Protein AF-A0AAE9YXV5-F1 (afdb_monomer)

Mean predicted aligned error: 5.61 Å

Secondary structure (DSSP, 8-state):
-HHHHHHHHHHHHH-TTS---TTPEEEEEEESSSSS-HHHHHHHHHHHHHHTT--EEEEE--TTSS----PPTT---SEEEEEPPSS--GGGHHHHHH-SEEEEEEETT-HHHHHHHHHHHHHHHHHH-S---EEEEEE-SS-HHHHHHHHHHHHHHHHHHHS-PEEEEEEE-SS-HHHHHHH-SS--HHHHHHHHHHHHHHHHHHH-

Sequence (208 aa):
MQLSTQIQDEKTKLFPEIKLTNDCHIITLLAGEKGIGKTSTFLSLLWAFKWRNLQVDFLNLDKQSTVDYSVPKGRSPDFILVNCPSGYSDVALPYIKLASFNIVLTSSNNITSICSAYDIIKLFLKVLGEKIEFCNLMRSNLTSEQNIDLYEKLNTTVQKYTLSRLEYLGSIPCNNALQAYLKDINREESMLGDILSPYFSIVSQLVD

Radius of gyration: 16.84 Å; Cα contacts (8 Å, |Δi|>4): 336; chains: 1; bounding box: 40×39×50 Å

pLDDT: mean 87.39, std 9.91, range [54.84, 97.56]

InterPro domains:
  IPR027417 P-loop containing nucleoside triphosphate hydrolase [SSF52540] (25-155)

Structure (mmCIF, N/CA/C/O backbone):
data_AF-A0AAE9YXV5-F1
#
_entry.id   AF-A0AAE9YXV5-F1
#
loop_
_atom_site.group_PDB
_atom_site.id
_atom_site.type_symbol
_atom_site.label_atom_id
_atom_site.label_alt_id
_atom_site.label_comp_id
_atom_site.label_asym_id
_atom_site.label_entity_id
_atom_site.label_seq_id
_atom_site.pdbx_PDB_ins_code
_atom_site.Cartn_x
_atom_site.Cartn_y
_atom_site.Cartn_z
_atom_site.occupancy
_atom_site.B_iso_or_equiv
_atom_site.auth_seq_id
_atom_site.auth_comp_id
_atom_site.auth_asym_id
_atom_site.auth_atom_id
_atom_site.pdbx_PDB_model_num
ATOM 1 N N . MET A 1 1 ? -10.833 -20.712 15.712 1.00 54.84 1 MET A N 1
ATOM 2 C CA . MET A 1 1 ? -11.936 -21.317 14.931 1.00 54.84 1 MET A CA 1
ATOM 3 C C . MET A 1 1 ? -13.145 -20.384 14.797 1.00 54.84 1 MET A C 1
ATOM 5 O O . MET A 1 1 ? -13.583 -20.175 13.679 1.00 54.84 1 MET A O 1
ATOM 9 N N . GLN A 1 2 ? -13.666 -19.768 15.871 1.00 59.41 2 GLN A N 1
ATOM 10 C CA . GLN A 1 2 ? -14.796 -18.817 15.760 1.00 59.41 2 GLN A CA 1
ATOM 11 C C . GLN A 1 2 ? -14.420 -17.475 15.090 1.00 59.41 2 GLN A C 1
ATOM 13 O O . GLN A 1 2 ? -15.081 -17.078 14.139 1.00 59.41 2 GLN A O 1
ATOM 18 N N . LEU A 1 3 ? -13.310 -16.835 15.492 1.00 61.28 3 LEU A N 1
ATOM 19 C CA . LEU A 1 3 ? -12.812 -15.582 14.883 1.00 61.28 3 LEU A CA 1
ATOM 20 C C . LEU A 1 3 ? -12.476 -15.713 13.387 1.00 61.28 3 LEU A C 1
ATOM 22 O O . LEU A 1 3 ? -12.839 -14.856 12.591 1.00 61.28 3 LEU A O 1
ATOM 26 N N . SER A 1 4 ? -11.829 -16.813 12.994 1.00 62.97 4 SER A N 1
ATOM 27 C CA . SER A 1 4 ? -11.498 -17.093 11.590 1.00 62.97 4 SER A CA 1
ATOM 28 C C . SER A 1 4 ? -12.748 -17.271 10.722 1.00 62.97 4 SER A C 1
ATOM 30 O O . SER A 1 4 ? -12.753 -16.862 9.569 1.00 62.97 4 SER A O 1
ATOM 32 N N . THR A 1 5 ? -13.819 -17.836 11.287 1.00 69.06 5 THR A N 1
ATOM 33 C CA . THR A 1 5 ? -15.098 -18.009 10.581 1.00 69.06 5 THR A CA 1
ATOM 34 C C . THR A 1 5 ? -15.810 -16.665 10.412 1.00 69.06 5 THR A C 1
ATOM 36 O O . THR A 1 5 ? -16.271 -16.355 9.321 1.00 69.06 5 THR A O 1
ATOM 39 N N . GLN A 1 6 ? -15.806 -15.813 11.444 1.00 73.44 6 GLN A N 1
ATOM 40 C CA . GLN A 1 6 ? -16.404 -14.476 11.372 1.00 73.44 6 GLN A CA 1
ATOM 41 C C . GLN A 1 6 ? -15.707 -13.569 10.343 1.00 73.44 6 GLN A C 1
ATOM 43 O O . GLN A 1 6 ? -16.382 -12.902 9.562 1.00 73.44 6 GLN A O 1
ATOM 48 N N . ILE A 1 7 ? -14.369 -13.569 10.304 1.00 73.06 7 ILE A N 1
ATOM 49 C CA . ILE A 1 7 ? -13.604 -12.815 9.296 1.00 73.06 7 ILE A CA 1
ATOM 50 C C . ILE A 1 7 ? -13.944 -13.318 7.888 1.00 73.06 7 ILE A C 1
ATOM 52 O O . ILE A 1 7 ? -14.144 -12.512 6.979 1.00 73.06 7 ILE A O 1
ATOM 56 N N . GLN A 1 8 ? -14.056 -14.636 7.703 1.00 75.31 8 GLN A N 1
ATOM 57 C CA . GLN A 1 8 ? -14.416 -15.212 6.410 1.00 75.31 8 GLN A CA 1
ATOM 58 C C . GLN A 1 8 ? -15.838 -14.827 5.975 1.00 75.31 8 GLN A C 1
ATOM 60 O O . GLN A 1 8 ? -16.058 -14.502 4.805 1.00 75.31 8 GLN A O 1
ATOM 65 N N . ASP A 1 9 ? -16.791 -14.791 6.907 1.00 77.81 9 ASP A N 1
ATOM 66 C CA . ASP A 1 9 ? -18.161 -14.345 6.643 1.00 77.81 9 ASP A CA 1
ATOM 67 C C . ASP A 1 9 ? -18.212 -12.857 6.256 1.00 77.81 9 ASP A C 1
ATOM 69 O O . ASP A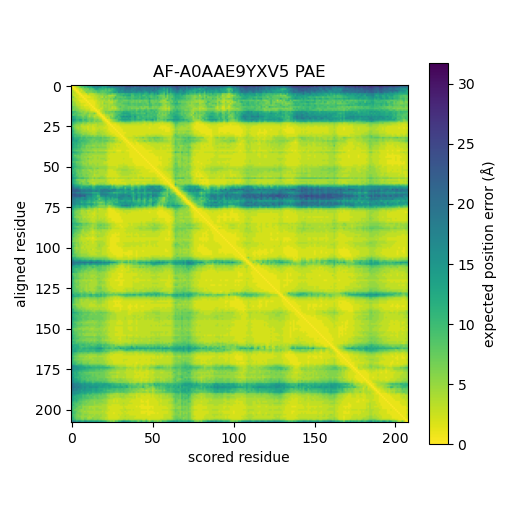 1 9 ? -18.928 -12.477 5.327 1.00 77.81 9 ASP A O 1
ATOM 73 N N . GLU A 1 10 ? -17.440 -12.000 6.933 1.00 79.06 10 GLU A N 1
ATOM 74 C CA . GLU A 1 10 ? -17.338 -10.572 6.606 1.00 79.06 10 GLU A CA 1
ATOM 75 C C . GLU A 1 10 ? -16.685 -10.343 5.236 1.00 79.06 10 GLU A C 1
ATOM 77 O O . GLU A 1 10 ? -17.214 -9.567 4.435 1.00 79.06 10 GLU A O 1
ATOM 82 N N . LYS A 1 11 ? -15.610 -11.075 4.907 1.00 78.25 11 LYS A N 1
ATOM 83 C CA . LYS A 1 11 ? -15.003 -11.031 3.568 1.00 78.25 11 LYS A CA 1
ATOM 84 C C . LYS A 1 11 ? -15.996 -11.486 2.493 1.00 78.25 11 LYS A C 1
ATOM 86 O O . LYS A 1 11 ? -16.135 -10.816 1.474 1.00 78.25 11 LYS A O 1
ATOM 91 N N . THR A 1 12 ? -16.739 -12.567 2.732 1.00 78.56 12 THR A N 1
ATOM 92 C CA . THR A 1 12 ? -17.741 -13.088 1.781 1.00 78.56 12 THR A CA 1
ATOM 93 C C . THR A 1 12 ? -18.876 -12.089 1.543 1.00 78.56 12 THR A C 1
ATOM 95 O O . THR A 1 12 ? -19.334 -11.934 0.414 1.00 78.56 12 THR A O 1
ATOM 98 N N . LYS A 1 13 ? -19.304 -11.347 2.574 1.00 81.56 13 LYS A N 1
ATOM 99 C CA . LYS A 1 13 ? -20.278 -10.250 2.422 1.00 81.56 13 LYS A CA 1
ATOM 100 C C . LYS A 1 13 ? -19.724 -9.081 1.611 1.00 81.56 13 LYS A C 1
ATOM 102 O O . LYS A 1 13 ? -20.476 -8.461 0.863 1.00 81.56 13 LYS A O 1
ATOM 107 N N . LEU A 1 14 ? -18.440 -8.766 1.781 1.00 80.12 14 LEU A N 1
ATOM 108 C CA . LEU A 1 14 ? -17.782 -7.664 1.080 1.00 80.12 14 LEU A CA 1
ATOM 109 C C . LEU A 1 14 ? -17.499 -7.998 -0.392 1.00 80.12 14 LEU A C 1
ATOM 111 O O . LEU A 1 14 ? -17.550 -7.117 -1.246 1.00 80.12 14 LEU A O 1
ATOM 115 N N . PHE A 1 15 ? -17.270 -9.278 -0.688 1.00 81.00 15 PHE A N 1
ATOM 116 C CA . PHE A 1 15 ? -17.004 -9.794 -2.027 1.00 81.00 15 PHE A CA 1
ATOM 117 C C . PHE A 1 15 ? -17.960 -10.943 -2.398 1.00 81.00 15 PHE A C 1
ATOM 119 O O . PHE A 1 15 ? -17.522 -12.079 -2.589 1.00 81.00 15 PHE A O 1
ATOM 126 N N . PRO A 1 16 ? -19.270 -10.673 -2.549 1.00 74.25 16 PRO A N 1
ATOM 127 C CA . PRO A 1 16 ? -20.277 -11.722 -2.738 1.00 74.25 16 PRO A CA 1
ATOM 128 C C . PRO A 1 16 ? -20.141 -12.473 -4.070 1.00 74.25 16 PRO A C 1
ATOM 130 O O . PRO A 1 16 ? -20.684 -13.562 -4.232 1.00 74.25 16 PRO A O 1
ATOM 133 N N . GLU A 1 17 ? -19.430 -11.896 -5.040 1.00 73.56 17 GLU A N 1
ATOM 134 C CA . GLU A 1 17 ? -19.252 -12.465 -6.380 1.00 73.56 17 GLU A CA 1
ATOM 135 C C . GLU A 1 17 ? -17.967 -13.308 -6.521 1.00 73.56 17 GLU A C 1
ATOM 137 O O . GLU A 1 17 ? -17.714 -13.878 -7.588 1.00 73.56 17 GLU A O 1
ATOM 142 N N . ILE A 1 18 ? -17.162 -13.401 -5.453 1.00 72.06 18 ILE A N 1
ATOM 143 C CA . ILE A 1 18 ? -15.865 -14.086 -5.426 1.00 72.06 18 ILE A CA 1
ATOM 144 C C . ILE A 1 18 ? -15.948 -15.298 -4.505 1.00 72.06 18 ILE A C 1
ATOM 146 O O . ILE A 1 18 ? -16.442 -15.216 -3.380 1.00 72.06 18 ILE A O 1
ATOM 150 N N . LYS A 1 19 ? -15.386 -16.428 -4.943 1.00 70.25 19 LYS A N 1
ATOM 151 C CA . LYS A 1 19 ? -15.176 -17.572 -4.056 1.00 70.25 19 LYS A CA 1
ATOM 152 C C . LYS A 1 19 ? -13.896 -17.348 -3.251 1.00 70.25 19 LYS A C 1
ATOM 154 O O . LYS A 1 19 ? -12.823 -17.807 -3.636 1.00 70.25 19 LYS A O 1
ATOM 159 N N . LEU A 1 20 ? -14.020 -16.618 -2.149 1.00 73.00 20 LEU A N 1
ATOM 160 C CA . LEU A 1 20 ? -12.914 -16.368 -1.233 1.00 73.00 20 LEU A CA 1
ATOM 161 C C . LEU A 1 20 ? -12.519 -17.653 -0.504 1.00 73.00 20 LEU A C 1
ATOM 163 O O . LEU A 1 20 ? -13.354 -18.325 0.104 1.00 73.00 20 LEU A O 1
ATOM 167 N N . THR A 1 21 ? -11.234 -17.978 -0.553 1.00 73.62 21 THR A N 1
ATOM 168 C CA . THR A 1 21 ? -10.603 -18.981 0.309 1.00 73.62 21 THR A CA 1
ATOM 169 C C . THR A 1 21 ? -10.087 -18.302 1.579 1.00 73.62 21 THR A C 1
ATOM 171 O O . THR A 1 21 ? -9.946 -17.078 1.620 1.00 73.62 21 THR A O 1
ATOM 174 N N . ASN A 1 22 ? -9.814 -19.077 2.633 1.00 70.38 22 ASN A N 1
ATOM 175 C CA . ASN A 1 22 ? -9.248 -18.527 3.872 1.00 70.38 22 ASN A CA 1
ATOM 176 C C . ASN A 1 22 ? -7.857 -17.906 3.650 1.00 70.38 22 ASN A C 1
ATOM 178 O O . ASN A 1 22 ? -7.492 -16.973 4.361 1.00 70.38 22 ASN A O 1
ATOM 182 N N . ASP A 1 23 ? -7.132 -18.387 2.639 1.00 81.75 23 ASP A N 1
ATOM 183 C CA . ASP A 1 23 ? -5.770 -17.959 2.299 1.00 81.75 23 ASP A CA 1
ATOM 184 C C . ASP A 1 23 ? -5.742 -16.695 1.418 1.00 81.75 23 ASP A C 1
ATOM 186 O O . ASP A 1 23 ? -4.681 -16.228 1.024 1.00 81.75 23 ASP A O 1
ATOM 190 N N . CYS A 1 24 ? -6.908 -16.122 1.093 1.00 88.12 24 CYS A N 1
ATOM 191 C CA . CYS A 1 24 ? -6.986 -14.898 0.305 1.00 88.12 24 CYS A CA 1
ATOM 192 C C . CYS A 1 24 ? -6.645 -13.664 1.159 1.00 88.12 24 CYS A C 1
ATOM 194 O O . CYS A 1 24 ? -7.354 -13.326 2.124 1.00 88.12 24 CYS A O 1
ATOM 196 N N . HIS A 1 25 ? -5.595 -12.947 0.764 1.00 91.81 25 HIS A N 1
ATOM 197 C CA . HIS A 1 25 ? -5.117 -11.739 1.430 1.00 91.81 25 HIS A CA 1
ATOM 198 C C . HIS A 1 25 ? -5.694 -10.471 0.796 1.00 91.81 25 HIS A C 1
ATOM 200 O O . HIS A 1 25 ? -5.648 -10.271 -0.416 1.00 91.81 25 HIS A O 1
ATOM 206 N N . ILE A 1 26 ? -6.214 -9.566 1.626 1.00 93.25 26 ILE A N 1
ATOM 207 C CA . ILE A 1 26 ? -6.690 -8.251 1.175 1.00 93.25 26 ILE A CA 1
ATOM 208 C C . ILE A 1 26 ? -5.591 -7.226 1.456 1.00 93.25 26 ILE A C 1
ATOM 210 O O . ILE A 1 26 ? -5.115 -7.123 2.585 1.00 93.25 26 ILE A O 1
ATOM 214 N N . ILE A 1 27 ? -5.212 -6.448 0.445 1.00 95.88 27 ILE A N 1
ATOM 215 C CA . ILE A 1 27 ? -4.212 -5.384 0.555 1.00 95.88 27 ILE A CA 1
ATOM 216 C C . ILE A 1 27 ? -4.883 -4.068 0.193 1.00 95.88 27 ILE A C 1
ATOM 218 O O . ILE A 1 27 ? -5.317 -3.888 -0.944 1.00 95.88 27 ILE A O 1
ATOM 222 N N . THR A 1 28 ? -4.960 -3.127 1.130 1.00 96.19 28 THR A N 1
ATOM 223 C CA . THR A 1 28 ? -5.462 -1.782 0.829 1.00 96.19 28 THR A CA 1
ATOM 224 C C . THR A 1 28 ? -4.308 -0.845 0.513 1.00 96.19 28 THR A C 1
ATOM 226 O O . THR A 1 28 ? -3.241 -0.915 1.122 1.00 96.19 28 THR A O 1
ATOM 229 N N . LEU A 1 29 ? -4.523 0.050 -0.451 1.00 95.75 29 LEU A N 1
ATOM 230 C CA . LEU A 1 29 ? -3.601 1.136 -0.755 1.00 95.75 29 LEU A CA 1
ATOM 231 C C . LEU A 1 29 ? -4.266 2.476 -0.443 1.00 95.75 29 LEU A C 1
ATOM 233 O O . LEU A 1 29 ? -5.279 2.849 -1.039 1.00 95.75 29 LEU A O 1
ATOM 237 N N . LEU A 1 30 ? -3.658 3.206 0.482 1.00 95.88 30 LEU A N 1
ATOM 238 C CA . LEU A 1 30 ? -4.130 4.455 1.059 1.00 95.88 30 LEU A CA 1
ATOM 239 C C . LEU A 1 30 ? -3.154 5.585 0.725 1.00 95.88 30 LEU A C 1
ATOM 241 O O . LEU A 1 30 ? -1.951 5.376 0.586 1.00 95.88 30 LEU A O 1
ATOM 245 N N . ALA A 1 31 ? -3.666 6.806 0.630 1.00 94.94 31 ALA A N 1
ATOM 246 C CA . ALA A 1 31 ? -2.846 8.007 0.526 1.00 94.94 31 ALA A CA 1
ATOM 247 C C . ALA A 1 31 ? -3.579 9.182 1.162 1.00 94.94 31 ALA A C 1
ATOM 249 O O . ALA A 1 31 ? -4.772 9.358 0.921 1.00 94.94 31 ALA A O 1
ATOM 250 N N . GLY A 1 32 ? -2.871 10.005 1.936 1.00 92.56 32 GLY A N 1
ATOM 251 C CA . GLY A 1 32 ? -3.471 11.175 2.580 1.00 92.56 32 GLY A CA 1
ATOM 252 C C . GLY A 1 32 ? -3.834 12.295 1.601 1.00 92.56 32 GLY A C 1
ATOM 253 O O . GLY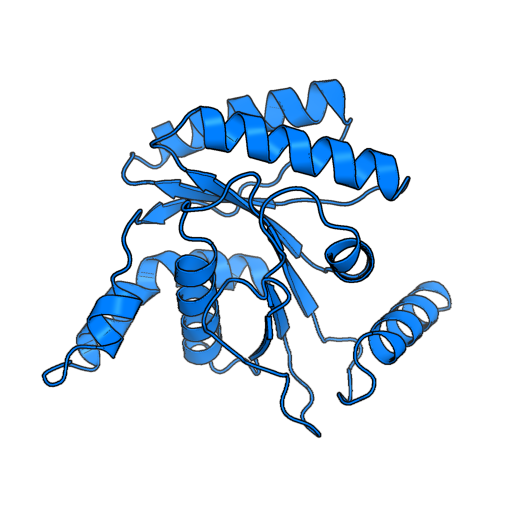 A 1 32 ? -4.780 13.040 1.835 1.00 92.56 32 GLY A O 1
ATOM 254 N N . GLU A 1 33 ? -3.127 12.375 0.474 1.00 88.94 33 GLU A N 1
ATOM 255 C CA . GLU A 1 33 ? -3.315 13.406 -0.546 1.00 88.94 33 GLU A CA 1
ATOM 256 C C . GLU A 1 33 ? -3.559 12.814 -1.945 1.00 88.94 33 GLU A C 1
ATOM 258 O O . GLU A 1 33 ? -3.328 11.629 -2.222 1.00 88.94 33 GLU A O 1
ATOM 263 N N . LYS A 1 34 ? -4.074 13.652 -2.849 1.00 88.00 34 LYS A N 1
ATOM 264 C CA . LYS A 1 34 ? -4.215 13.326 -4.275 1.00 88.00 34 LYS A CA 1
ATOM 265 C C . LYS A 1 34 ? -2.900 13.590 -5.007 1.00 88.00 34 LYS A C 1
ATOM 267 O O . LYS A 1 34 ? -2.044 14.316 -4.524 1.00 88.00 34 LYS A O 1
ATOM 272 N N . GLY A 1 35 ? -2.738 13.014 -6.197 1.00 85.81 35 GLY A N 1
ATOM 273 C CA . GLY A 1 35 ? -1.603 13.334 -7.076 1.00 85.81 35 GLY A CA 1
ATOM 274 C C . GLY A 1 35 ? -0.264 12.700 -6.685 1.00 85.81 35 GLY A C 1
ATOM 275 O O . GLY A 1 35 ? 0.658 12.701 -7.490 1.00 85.81 35 GLY A O 1
ATOM 276 N N . ILE A 1 36 ? -0.176 12.034 -5.531 1.00 89.25 36 ILE A N 1
ATOM 277 C CA . ILE A 1 36 ? 1.010 11.271 -5.110 1.00 89.25 36 ILE A CA 1
ATOM 278 C C . ILE A 1 36 ? 1.306 10.047 -6.001 1.00 89.25 36 ILE A C 1
ATOM 280 O O . ILE A 1 36 ? 2.322 9.382 -5.850 1.00 89.25 36 ILE A O 1
ATOM 284 N N . GLY A 1 37 ? 0.410 9.722 -6.938 1.00 89.44 37 GLY A N 1
ATOM 285 C CA . GLY A 1 37 ? 0.472 8.576 -7.850 1.00 89.44 37 GLY A CA 1
ATOM 286 C C . GLY A 1 37 ? 0.271 7.217 -7.179 1.00 89.44 37 GLY A C 1
ATOM 287 O O . GLY A 1 37 ? 0.883 6.216 -7.547 1.00 89.44 37 GLY A O 1
ATOM 288 N N . LYS A 1 38 ? -0.686 7.181 -6.252 1.00 90.31 38 LYS A N 1
ATOM 289 C CA . LYS A 1 38 ? -1.287 5.962 -5.705 1.00 90.31 38 LYS A CA 1
ATOM 290 C C . LYS A 1 38 ? -1.710 4.980 -6.802 1.00 90.31 38 LYS A C 1
ATOM 292 O O . LYS A 1 38 ? -1.265 3.842 -6.800 1.00 90.31 38 LYS A O 1
ATOM 297 N N . THR A 1 39 ? -2.460 5.438 -7.807 1.00 86.25 39 THR A N 1
ATOM 298 C CA . THR A 1 39 ? -2.915 4.585 -8.921 1.00 86.25 39 THR A CA 1
ATOM 299 C C . THR A 1 39 ? -1.763 4.046 -9.779 1.00 86.25 39 THR A C 1
ATOM 301 O O . THR A 1 39 ? -1.822 2.909 -10.230 1.00 86.25 39 THR A O 1
ATOM 304 N N . SER A 1 40 ? -0.690 4.813 -10.008 1.00 89.00 40 SER A N 1
ATOM 305 C CA . SER A 1 40 ? 0.488 4.293 -10.725 1.00 89.00 40 SER A CA 1
ATOM 306 C C . SER A 1 40 ? 1.220 3.227 -9.914 1.00 89.00 40 SER A C 1
ATOM 308 O O . SER A 1 40 ? 1.531 2.172 -10.455 1.00 89.00 40 SER A O 1
ATOM 310 N N . THR A 1 41 ? 1.441 3.471 -8.619 1.00 92.38 41 THR A N 1
ATOM 311 C CA . THR A 1 41 ? 2.042 2.491 -7.704 1.00 92.38 41 THR A CA 1
ATOM 312 C C . THR A 1 41 ? 1.208 1.219 -7.633 1.00 92.38 41 THR A C 1
ATOM 314 O O . THR A 1 41 ? 1.750 0.120 -7.692 1.00 92.38 41 THR A O 1
ATOM 317 N N . PHE A 1 42 ? -0.112 1.376 -7.574 1.00 89.44 42 PHE A N 1
ATOM 318 C CA . PHE A 1 42 ? -1.072 0.286 -7.588 1.00 89.44 42 PHE A CA 1
ATOM 319 C C . PHE A 1 42 ? -0.908 -0.612 -8.821 1.00 89.44 42 PHE A C 1
ATOM 321 O O . PHE A 1 42 ? -0.765 -1.824 -8.689 1.00 89.44 42 PHE A O 1
ATOM 328 N N . LEU A 1 43 ? -0.896 -0.021 -10.021 1.00 88.38 43 LEU A N 1
ATOM 329 C CA . LEU A 1 43 ? -0.759 -0.782 -11.266 1.00 88.38 43 LEU A CA 1
ATOM 330 C C . LEU A 1 43 ? 0.585 -1.513 -11.342 1.00 88.38 43 LEU A C 1
ATOM 332 O O . LEU A 1 43 ? 0.629 -2.654 -11.796 1.00 88.38 43 LEU A O 1
ATOM 336 N N . SER A 1 44 ? 1.659 -0.887 -10.862 1.00 93.06 44 SER A N 1
ATOM 337 C CA . SER A 1 44 ? 2.976 -1.521 -10.802 1.00 93.06 44 SER A CA 1
ATOM 338 C C . SER A 1 44 ? 3.020 -2.696 -9.830 1.00 93.06 44 SER A C 1
ATOM 340 O O . SER A 1 44 ? 3.556 -3.742 -10.183 1.00 93.06 44 SER A O 1
ATOM 342 N N . LEU A 1 45 ? 2.405 -2.573 -8.648 1.00 93.75 45 LEU A N 1
ATOM 343 C CA . LEU A 1 45 ? 2.266 -3.697 -7.720 1.00 93.75 45 LEU A CA 1
ATOM 344 C C . LEU A 1 45 ? 1.471 -4.832 -8.362 1.00 93.75 45 LEU A C 1
ATOM 346 O O . LEU A 1 45 ? 1.954 -5.957 -8.387 1.00 93.75 45 LEU A O 1
ATOM 350 N N . LEU A 1 46 ? 0.309 -4.541 -8.954 1.00 91.19 46 LEU A N 1
ATOM 351 C CA . LEU A 1 46 ? -0.513 -5.543 -9.638 1.00 91.19 46 LEU A CA 1
ATOM 352 C C . LEU A 1 46 ? 0.297 -6.336 -10.677 1.00 91.19 46 LEU A C 1
ATOM 354 O O . LEU A 1 46 ? 0.206 -7.560 -10.739 1.00 91.19 46 LEU A O 1
ATOM 358 N N . TRP A 1 47 ? 1.103 -5.645 -11.484 1.00 91.56 47 TRP A N 1
ATOM 359 C CA . TRP A 1 47 ? 1.970 -6.287 -12.471 1.00 91.56 47 TRP A CA 1
ATOM 360 C C . TRP A 1 47 ? 3.106 -7.088 -11.829 1.00 91.56 47 TRP A C 1
ATOM 362 O O . TRP A 1 47 ? 3.402 -8.182 -12.298 1.00 91.56 47 TRP A O 1
ATOM 372 N N . ALA A 1 48 ? 3.696 -6.607 -10.735 1.00 94.25 48 ALA A N 1
ATOM 373 C CA . ALA A 1 48 ? 4.722 -7.335 -9.993 1.00 94.25 48 ALA A CA 1
ATOM 374 C C . ALA A 1 48 ? 4.182 -8.616 -9.320 1.00 94.25 48 ALA A C 1
ATOM 376 O O . ALA A 1 48 ? 4.857 -9.643 -9.343 1.00 94.25 48 ALA A O 1
ATOM 377 N N . PHE A 1 49 ? 2.951 -8.601 -8.792 1.00 93.62 49 PHE A N 1
ATOM 378 C CA . PHE A 1 49 ? 2.263 -9.809 -8.310 1.00 93.62 49 PHE A CA 1
ATOM 379 C C . PHE A 1 49 ? 2.065 -10.820 -9.449 1.00 93.62 49 PHE A C 1
ATOM 381 O O . PHE A 1 49 ? 2.426 -11.989 -9.315 1.00 93.62 49 PHE A O 1
ATOM 388 N N . LYS A 1 50 ? 1.568 -10.362 -10.608 1.00 90.38 50 LYS A N 1
ATOM 389 C CA . LYS A 1 50 ? 1.394 -11.217 -11.796 1.00 90.38 50 LYS 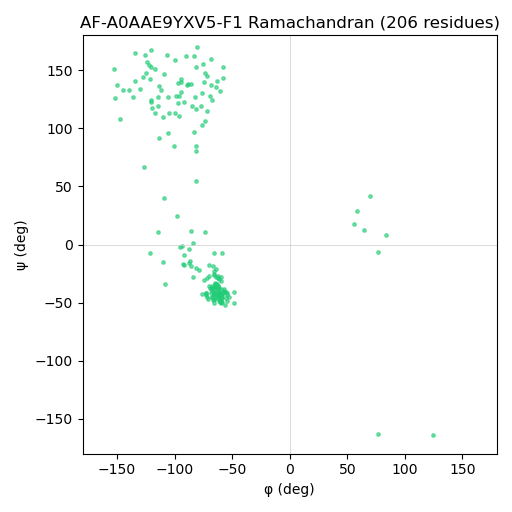A CA 1
ATOM 390 C C . LYS A 1 50 ? 2.715 -11.780 -12.317 1.00 90.38 50 LYS A C 1
ATOM 392 O O . LYS A 1 50 ? 2.747 -12.930 -12.742 1.00 90.38 50 LYS A O 1
ATOM 397 N N . TRP A 1 51 ? 3.801 -11.010 -12.243 1.00 89.69 51 TRP A N 1
ATOM 398 C CA . TRP A 1 51 ? 5.147 -11.469 -12.604 1.00 89.69 51 TRP A CA 1
ATOM 399 C C . TRP A 1 51 ? 5.597 -12.667 -11.756 1.00 89.69 51 TRP A C 1
ATOM 401 O O . TRP A 1 51 ? 6.309 -13.541 -12.239 1.00 89.69 51 TRP A O 1
ATOM 411 N N . ARG A 1 52 ? 5.136 -12.753 -10.502 1.00 89.25 52 ARG A N 1
ATOM 412 C CA . ARG A 1 52 ? 5.356 -13.905 -9.614 1.00 89.25 52 ARG A CA 1
ATOM 413 C C . ARG A 1 52 ? 4.337 -15.036 -9.783 1.00 89.25 52 ARG A C 1
ATOM 415 O O . ARG A 1 52 ? 4.319 -15.954 -8.972 1.00 89.25 52 ARG A O 1
ATOM 422 N N . ASN A 1 53 ? 3.516 -14.993 -10.834 1.00 90.31 53 ASN A N 1
ATOM 423 C CA . ASN A 1 53 ? 2.467 -15.974 -11.118 1.00 90.31 53 ASN A CA 1
ATOM 424 C C . ASN A 1 53 ? 1.420 -16.105 -9.990 1.00 90.31 53 ASN A C 1
ATOM 426 O O . ASN A 1 53 ? 0.829 -17.168 -9.810 1.00 90.31 53 ASN A O 1
ATOM 430 N N . LEU A 1 54 ? 1.188 -15.023 -9.237 1.00 90.81 54 LEU A N 1
ATOM 431 C CA . LEU A 1 54 ? 0.162 -14.960 -8.194 1.00 90.81 54 LEU A CA 1
ATOM 432 C C . LEU A 1 54 ? -1.188 -14.562 -8.801 1.00 90.81 54 LEU A C 1
ATOM 434 O O . LEU A 1 54 ? -1.264 -13.659 -9.646 1.00 90.81 54 LEU A O 1
ATOM 438 N N . GLN A 1 55 ? -2.266 -15.217 -8.365 1.00 89.31 55 GLN A N 1
ATOM 439 C CA . GLN A 1 55 ? -3.630 -14.866 -8.754 1.00 89.31 55 GLN A CA 1
ATOM 440 C C . GLN A 1 55 ? -4.046 -13.618 -7.984 1.00 89.31 55 GLN A C 1
ATOM 442 O O . GLN A 1 55 ? -4.366 -13.668 -6.798 1.00 89.31 55 GLN A O 1
ATOM 447 N N . VAL A 1 56 ? -4.028 -12.481 -8.667 1.00 89.19 56 VAL A N 1
ATOM 448 C CA . VAL A 1 56 ? -4.301 -11.187 -8.055 1.00 89.19 56 VAL A CA 1
ATOM 449 C C . VAL A 1 56 ? -5.488 -10.502 -8.717 1.00 89.19 56 VAL A C 1
ATOM 451 O O . VAL A 1 56 ? -5.495 -10.250 -9.926 1.00 89.19 56 VAL A O 1
ATOM 454 N N . ASP A 1 57 ? -6.469 -10.166 -7.890 1.00 87.62 57 ASP A N 1
ATOM 455 C CA . ASP A 1 57 ? -7.635 -9.391 -8.269 1.00 87.62 57 ASP A CA 1
ATOM 456 C C . ASP A 1 57 ? -7.561 -7.971 -7.709 1.00 87.62 57 ASP A C 1
ATOM 458 O O . ASP A 1 57 ? -6.761 -7.638 -6.833 1.00 87.62 57 ASP A O 1
ATOM 462 N N . PHE A 1 58 ? -8.382 -7.096 -8.277 1.00 84.94 58 PHE A N 1
ATOM 463 C CA . PHE A 1 58 ? -8.309 -5.663 -8.048 1.00 84.94 58 PHE A CA 1
ATOM 464 C C . PHE A 1 58 ? -9.709 -5.079 -7.913 1.00 84.94 58 PHE A C 1
ATOM 466 O O . PHE A 1 58 ? -10.590 -5.334 -8.735 1.00 84.94 58 PHE A O 1
ATOM 473 N N . LEU A 1 59 ? -9.877 -4.256 -6.880 1.00 87.12 59 LEU A N 1
ATOM 474 C CA . LEU A 1 59 ? -11.037 -3.407 -6.680 1.00 87.12 59 LEU A CA 1
ATOM 475 C C . LEU A 1 59 ? -10.632 -1.930 -6.625 1.00 87.12 59 LEU A C 1
ATOM 477 O O . LEU A 1 59 ? -9.841 -1.517 -5.774 1.00 87.12 59 LEU A O 1
ATOM 481 N N . ASN A 1 60 ? -11.212 -1.118 -7.507 1.00 88.44 60 ASN A N 1
ATOM 482 C CA . ASN A 1 60 ? -11.035 0.327 -7.471 1.00 88.44 60 ASN A CA 1
ATOM 483 C C . ASN A 1 60 ? -12.177 1.017 -6.727 1.00 88.44 60 ASN A C 1
ATOM 485 O O . ASN A 1 60 ? -13.298 1.085 -7.225 1.00 88.44 60 ASN A O 1
ATOM 489 N N . LEU A 1 61 ? -11.890 1.576 -5.555 1.00 87.75 61 LEU A N 1
ATOM 490 C CA . LEU A 1 61 ? -12.844 2.413 -4.825 1.00 87.75 61 LEU A CA 1
ATOM 491 C C . LEU A 1 61 ? -12.671 3.900 -5.158 1.00 87.75 61 LEU A C 1
ATOM 493 O O . LEU A 1 61 ? -13.568 4.704 -4.898 1.00 87.75 61 LEU A O 1
ATOM 497 N N . ASP A 1 62 ? -11.535 4.281 -5.748 1.00 85.38 62 ASP A N 1
ATOM 498 C CA . ASP A 1 62 ? -11.260 5.648 -6.175 1.00 85.38 62 ASP A CA 1
ATOM 499 C C . ASP A 1 62 ? -11.918 5.941 -7.531 1.00 85.38 62 ASP A C 1
ATOM 501 O O . ASP A 1 62 ? -11.275 5.927 -8.585 1.00 85.38 62 ASP A O 1
ATOM 505 N N . LYS A 1 63 ? -13.220 6.244 -7.487 1.00 70.88 63 LYS A N 1
ATOM 506 C CA . LYS A 1 63 ? -14.066 6.570 -8.653 1.00 70.88 63 LYS A CA 1
ATOM 507 C C . LYS A 1 63 ? -13.589 7.779 -9.475 1.00 70.88 63 LYS A C 1
ATOM 509 O O . LYS A 1 63 ? -14.176 8.075 -10.507 1.00 70.88 63 LYS A O 1
ATOM 514 N N . GLN A 1 64 ? -12.576 8.518 -9.013 1.00 66.12 64 GLN A N 1
ATOM 515 C CA . GLN A 1 64 ? -11.972 9.620 -9.773 1.00 66.12 64 GLN A CA 1
ATOM 516 C C . GLN A 1 64 ? -10.865 9.147 -10.717 1.00 66.12 64 GLN A C 1
ATOM 518 O O . GLN A 1 64 ? -10.424 9.904 -11.580 1.00 66.12 64 GLN A O 1
ATOM 523 N N . SER A 1 65 ? -10.390 7.914 -10.551 1.00 60.56 65 SER A N 1
ATOM 524 C CA . SER A 1 65 ? -9.406 7.322 -11.447 1.00 60.56 65 SER A CA 1
ATOM 525 C C . SER A 1 65 ? -10.100 6.631 -12.621 1.00 60.56 65 SER A C 1
ATOM 527 O O . SER A 1 65 ? -11.099 5.945 -12.453 1.00 60.56 65 SER A O 1
ATOM 529 N N . THR A 1 66 ? -9.556 6.798 -13.827 1.00 57.06 66 THR A N 1
ATOM 530 C CA . THR A 1 66 ? -10.131 6.292 -15.091 1.00 57.06 66 THR A CA 1
ATOM 531 C C . THR A 1 66 ? -9.987 4.779 -15.278 1.00 57.06 66 THR A C 1
ATOM 533 O O . THR A 1 66 ? -10.159 4.277 -16.385 1.00 57.06 66 THR A O 1
ATOM 536 N N . VAL A 1 67 ? -9.575 4.056 -14.237 1.00 59.53 67 VAL A N 1
ATOM 537 C CA . VAL A 1 67 ? -9.324 2.617 -14.302 1.00 59.53 67 VAL A CA 1
ATOM 538 C C . VAL A 1 67 ? -10.529 1.913 -13.700 1.00 59.53 67 VAL A C 1
ATOM 540 O O . VAL A 1 67 ? -10.534 1.590 -12.514 1.00 59.53 67 VAL A O 1
ATOM 543 N N . ASP A 1 68 ? -11.559 1.688 -14.507 1.00 55.00 68 ASP A N 1
ATOM 544 C CA . ASP A 1 68 ? -12.637 0.794 -14.104 1.00 55.00 68 ASP A CA 1
ATOM 545 C C . ASP A 1 68 ? -12.121 -0.638 -14.144 1.00 55.00 68 ASP A C 1
ATOM 547 O O . ASP A 1 68 ? -11.758 -1.178 -15.190 1.00 55.00 68 ASP A O 1
ATOM 551 N N . TYR A 1 69 ? -12.062 -1.252 -12.974 1.00 57.03 69 TYR A N 1
ATOM 552 C CA . TYR A 1 69 ? -11.768 -2.664 -12.864 1.00 57.03 69 TYR A CA 1
ATOM 553 C C . TYR A 1 69 ? -12.563 -3.228 -11.709 1.00 57.03 69 TYR A C 1
ATOM 555 O O . TYR A 1 69 ? -12.630 -2.661 -10.614 1.00 57.03 69 TYR A O 1
ATOM 563 N N . SER A 1 70 ? -13.182 -4.354 -12.007 1.00 59.94 70 SER A N 1
ATOM 564 C CA . SER A 1 70 ? -13.946 -5.142 -11.068 1.00 59.94 70 SER A CA 1
ATOM 565 C C . SER A 1 70 ? -13.322 -6.520 -10.998 1.00 59.94 70 SER A C 1
ATOM 567 O O . SER A 1 70 ? -12.673 -6.985 -11.941 1.00 59.94 70 SER A O 1
ATOM 569 N N . VAL A 1 71 ? -13.492 -7.156 -9.851 1.00 60.97 71 VAL A N 1
ATOM 570 C CA . VAL A 1 71 ? -12.960 -8.488 -9.638 1.00 60.97 71 VAL A CA 1
ATOM 571 C C . VAL A 1 71 ? -13.707 -9.483 -10.542 1.00 60.97 71 VAL A C 1
ATOM 573 O O . VAL A 1 71 ? -14.939 -9.531 -10.486 1.00 60.97 71 VAL A O 1
ATOM 576 N N . PRO A 1 72 ? -13.013 -10.264 -11.396 1.00 62.94 72 PRO A N 1
ATOM 577 C CA . PRO A 1 72 ? -13.655 -11.247 -12.260 1.00 62.94 72 PRO A CA 1
ATOM 578 C C . PRO A 1 72 ? -1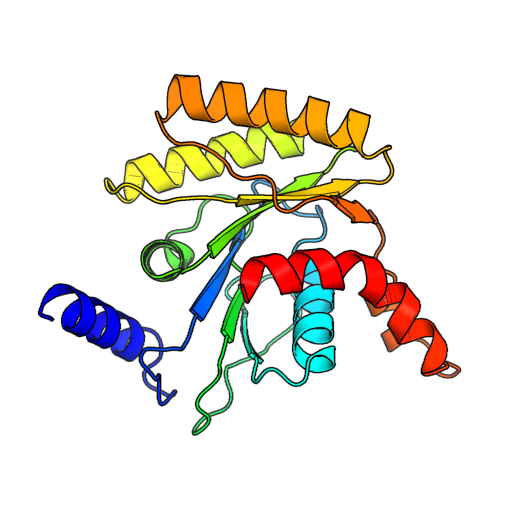4.414 -12.310 -11.454 1.00 62.94 72 PRO A C 1
ATOM 580 O O . PRO A 1 72 ? -13.874 -12.919 -10.532 1.00 62.94 72 PRO A O 1
ATOM 583 N N . LYS A 1 73 ? -15.663 -12.590 -11.844 1.00 62.91 73 LYS A N 1
ATOM 584 C CA . LYS A 1 73 ? -16.499 -13.611 -11.192 1.00 62.91 73 LYS A CA 1
ATOM 585 C C . LYS A 1 73 ? -15.902 -15.013 -11.343 1.00 62.91 73 LYS A C 1
ATOM 587 O O . LYS A 1 73 ? -15.444 -15.386 -12.421 1.00 62.91 73 LYS A O 1
ATOM 592 N N . GLY A 1 74 ? -15.999 -15.822 -10.285 1.00 61.53 74 GLY A N 1
ATOM 593 C CA . GLY A 1 74 ? -15.726 -17.266 -10.337 1.00 61.53 74 GLY A CA 1
ATOM 594 C C . GLY A 1 74 ? -14.259 -17.689 -10.200 1.00 61.53 74 GLY A C 1
ATOM 595 O O . GLY A 1 74 ? -13.966 -18.873 -10.365 1.00 61.53 74 GLY A O 1
ATOM 596 N N . ARG A 1 75 ? -13.346 -16.767 -9.873 1.00 70.69 75 ARG A N 1
ATOM 597 C CA . ARG A 1 75 ? -11.966 -17.089 -9.475 1.00 70.69 75 ARG A CA 1
ATOM 598 C C . ARG A 1 75 ? -11.792 -17.056 -7.954 1.00 70.69 75 ARG A C 1
ATOM 600 O O . ARG A 1 75 ? -12.597 -16.462 -7.239 1.00 70.69 75 ARG A O 1
ATOM 607 N N . SER A 1 76 ? -10.747 -1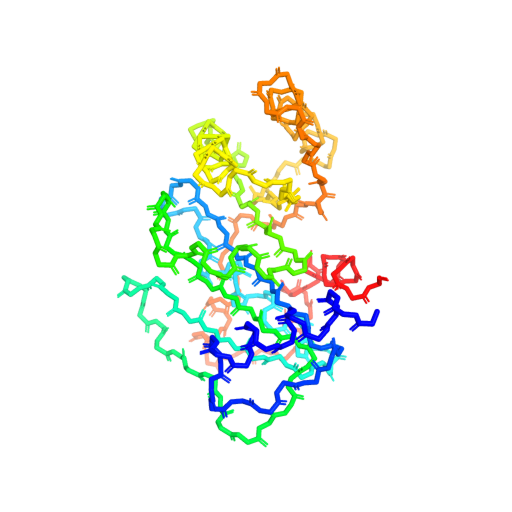7.735 -7.486 1.00 80.44 76 SER A N 1
ATOM 608 C CA . SER A 1 76 ? -10.249 -17.690 -6.108 1.00 80.44 76 SER A CA 1
ATOM 609 C C . SER A 1 76 ? -8.859 -17.043 -6.126 1.00 80.44 76 SER A C 1
ATOM 611 O O . SER A 1 76 ? -7.884 -17.749 -6.396 1.00 80.44 76 SER A O 1
ATOM 613 N N . PRO A 1 77 ? -8.762 -15.714 -5.957 1.00 88.12 77 PRO A N 1
ATOM 614 C CA . PRO A 1 77 ? -7.478 -15.028 -5.965 1.00 88.12 77 PRO A CA 1
ATOM 615 C C . PRO A 1 77 ? -6.695 -15.290 -4.676 1.00 88.12 77 PRO A C 1
ATOM 617 O O . PRO A 1 77 ? -7.279 -15.383 -3.596 1.00 88.12 77 PRO A O 1
ATOM 620 N N . ASP A 1 78 ? -5.370 -15.324 -4.793 1.00 90.88 78 ASP A N 1
ATOM 621 C CA . ASP A 1 78 ? -4.446 -15.301 -3.658 1.00 90.88 78 ASP A CA 1
ATOM 622 C C . ASP A 1 78 ? -4.487 -13.920 -2.978 1.00 90.88 78 ASP A C 1
ATOM 624 O O . ASP A 1 78 ? -4.470 -13.812 -1.754 1.00 90.88 78 ASP A O 1
ATOM 628 N N . PHE A 1 79 ? -4.614 -12.851 -3.777 1.00 92.25 79 PHE A N 1
ATOM 629 C CA . PHE A 1 79 ? -4.609 -11.467 -3.299 1.00 92.25 79 PHE A CA 1
ATOM 630 C C . PHE A 1 79 ? -5.729 -10.625 -3.913 1.00 92.25 79 PHE A C 1
ATOM 632 O O . PHE A 1 79 ? -5.985 -10.690 -5.115 1.00 92.25 79 PHE A O 1
ATOM 639 N N . ILE A 1 80 ? -6.336 -9.750 -3.110 1.00 91.81 80 ILE A N 1
ATOM 640 C CA . ILE A 1 80 ? -7.224 -8.681 -3.578 1.00 91.81 80 ILE A CA 1
ATOM 641 C C . ILE A 1 80 ? -6.606 -7.337 -3.213 1.00 91.81 80 ILE A C 1
ATOM 643 O O . ILE A 1 80 ? -6.522 -6.974 -2.039 1.00 91.81 80 ILE A O 1
ATOM 647 N N . LEU A 1 81 ? -6.209 -6.572 -4.226 1.00 92.75 81 LEU A N 1
ATOM 648 C CA . LEU A 1 81 ? -5.678 -5.225 -4.052 1.00 92.75 81 LEU A CA 1
ATOM 649 C C . LEU A 1 81 ? -6.819 -4.209 -4.161 1.00 92.75 81 LEU A C 1
ATOM 651 O O . LEU A 1 81 ? -7.509 -4.120 -5.179 1.00 92.75 81 LEU A O 1
ATOM 655 N N . VAL A 1 82 ? -6.994 -3.401 -3.120 1.00 92.81 82 VAL A N 1
ATOM 656 C CA . VAL A 1 82 ? -8.063 -2.408 -3.006 1.00 92.81 82 VAL A CA 1
ATOM 657 C C . VAL A 1 82 ? -7.467 -1.005 -3.104 1.00 92.81 82 VAL A C 1
ATOM 659 O O . VAL A 1 82 ? -6.777 -0.538 -2.197 1.00 92.81 82 VAL A O 1
ATOM 662 N N . ASN A 1 83 ? -7.743 -0.310 -4.209 1.00 92.81 83 ASN A N 1
ATOM 663 C CA . ASN A 1 83 ? -7.345 1.083 -4.391 1.00 92.81 83 ASN A CA 1
ATOM 664 C C . ASN A 1 83 ? -8.369 2.005 -3.711 1.00 92.81 83 ASN A C 1
ATOM 666 O O . ASN A 1 83 ? -9.415 2.311 -4.288 1.00 92.81 83 ASN A O 1
ATOM 670 N N . CYS A 1 84 ? -8.085 2.432 -2.482 1.00 93.44 84 CYS A N 1
ATOM 671 C CA . CYS A 1 84 ? -8.978 3.286 -1.697 1.00 93.44 84 CYS A CA 1
ATOM 672 C C . CYS A 1 84 ? -8.947 4.739 -2.195 1.00 93.44 84 CYS A C 1
ATOM 674 O O . CYS A 1 84 ? -7.929 5.156 -2.741 1.00 93.44 84 CYS A O 1
ATOM 676 N N . PRO A 1 85 ? -9.990 5.564 -1.983 1.00 92.38 85 PRO A N 1
ATOM 677 C CA . PRO A 1 85 ? -9.932 7.001 -2.264 1.00 92.38 85 PRO A CA 1
ATOM 678 C C . PRO A 1 85 ? -8.803 7.702 -1.491 1.00 92.38 85 PRO A C 1
ATOM 680 O O . PRO A 1 85 ? -8.380 7.236 -0.438 1.00 92.38 85 PRO A O 1
ATOM 683 N N . SER A 1 86 ? -8.280 8.812 -2.023 1.00 91.50 86 SER A N 1
ATOM 684 C CA . SER A 1 86 ? -7.317 9.635 -1.273 1.00 91.50 86 SER A CA 1
ATOM 685 C C . SER A 1 86 ? -8.010 10.397 -0.141 1.00 91.50 86 SER A C 1
ATOM 687 O O . SER A 1 86 ? -9.128 10.882 -0.317 1.00 91.50 86 SER A O 1
ATOM 689 N N . GLY A 1 87 ? -7.312 10.564 0.980 1.00 91.81 87 GLY A N 1
ATOM 690 C CA . GLY A 1 87 ? -7.865 11.117 2.212 1.00 91.81 87 GLY A CA 1
ATOM 691 C C . GLY A 1 87 ? -8.729 10.103 2.966 1.00 91.81 87 GLY A C 1
ATOM 692 O O . GLY A 1 87 ? -8.665 8.897 2.731 1.00 91.81 87 GLY A O 1
ATOM 693 N N . TYR A 1 88 ? -9.541 10.600 3.897 1.00 92.06 88 TYR A N 1
ATOM 694 C CA . TYR A 1 88 ? -10.502 9.776 4.626 1.00 92.06 88 TYR A CA 1
ATOM 695 C C . TYR A 1 88 ? -11.702 9.403 3.739 1.00 92.06 88 TYR A C 1
ATOM 697 O O . TYR A 1 88 ? -12.222 10.241 3.000 1.00 92.06 88 TYR A O 1
ATOM 705 N N . SER A 1 89 ? -12.174 8.158 3.842 1.00 91.75 89 SER A N 1
ATOM 706 C CA . SER A 1 89 ? -13.379 7.695 3.151 1.00 91.75 89 SER A CA 1
ATOM 707 C C . SER A 1 89 ? -14.071 6.573 3.918 1.00 91.75 89 SER A C 1
AT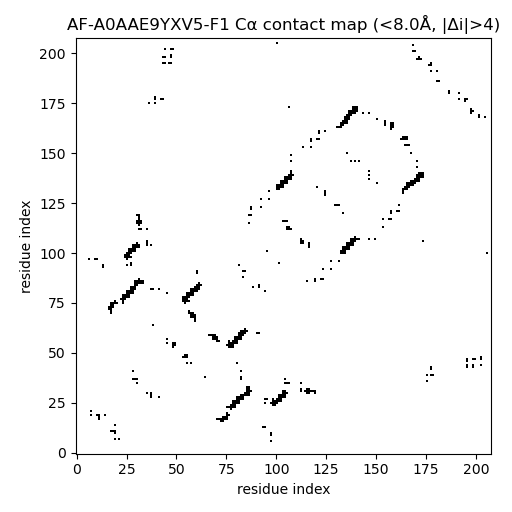OM 709 O O . SER A 1 89 ? -13.467 5.529 4.160 1.00 91.75 89 SER A O 1
ATOM 711 N N . ASP A 1 90 ? -15.365 6.745 4.206 1.00 91.62 90 ASP A N 1
ATOM 712 C CA . ASP A 1 90 ? -16.185 5.707 4.848 1.00 91.62 90 ASP A CA 1
ATOM 713 C C . ASP A 1 90 ? -16.281 4.433 3.995 1.00 91.62 90 ASP A C 1
ATOM 715 O O . ASP A 1 90 ? -16.351 3.325 4.520 1.00 91.62 90 ASP A O 1
ATOM 719 N N . VAL A 1 91 ? -16.208 4.576 2.667 1.00 90.75 91 VAL A N 1
ATOM 720 C CA . VAL A 1 91 ? -16.248 3.450 1.721 1.00 90.75 91 VAL A CA 1
ATOM 721 C C . VAL A 1 91 ? -15.036 2.529 1.892 1.00 90.75 91 VAL A C 1
ATOM 723 O O . VAL A 1 91 ? -15.138 1.338 1.614 1.00 90.75 91 VAL A O 1
ATOM 726 N N . ALA A 1 92 ? -13.899 3.049 2.365 1.00 93.12 92 ALA A N 1
ATOM 727 C CA . ALA A 1 92 ? -12.689 2.260 2.581 1.00 93.12 92 ALA A CA 1
ATOM 728 C C . ALA A 1 92 ? -12.705 1.476 3.908 1.00 93.12 92 ALA A C 1
ATOM 730 O O . ALA A 1 92 ? -11.972 0.496 4.027 1.00 93.12 92 ALA A O 1
ATOM 731 N N . LEU A 1 93 ? -13.537 1.864 4.887 1.00 93.25 93 LEU A N 1
ATOM 732 C CA . LEU A 1 93 ? -13.519 1.298 6.245 1.00 93.25 93 LEU A CA 1
ATOM 733 C C . LEU A 1 93 ? -13.657 -0.233 6.286 1.00 93.25 93 LEU A C 1
ATOM 735 O O . LEU A 1 93 ? -12.827 -0.861 6.947 1.00 93.25 93 LEU A O 1
ATOM 739 N N . PRO A 1 94 ? -14.625 -0.865 5.586 1.00 92.06 94 PRO A N 1
ATOM 740 C CA . PRO A 1 94 ? -14.780 -2.318 5.650 1.00 92.06 94 PRO A CA 1
ATOM 741 C C . PRO A 1 94 ? -13.560 -3.057 5.092 1.00 92.06 94 PRO A C 1
ATOM 743 O O . PRO A 1 94 ? -13.177 -4.103 5.604 1.00 92.06 94 PRO A O 1
ATOM 746 N N . TYR A 1 95 ? -12.919 -2.488 4.068 1.00 93.69 95 TYR A N 1
ATOM 747 C CA . TYR A 1 95 ? -11.735 -3.070 3.442 1.00 93.69 95 TYR A CA 1
ATOM 748 C C . TYR A 1 95 ? -10.511 -2.936 4.340 1.00 93.69 95 TYR A C 1
ATOM 750 O O . TYR A 1 95 ? -9.780 -3.903 4.494 1.00 93.69 95 TYR A O 1
ATOM 758 N N . ILE A 1 96 ? -10.319 -1.770 4.966 1.00 94.75 96 ILE A N 1
ATOM 759 C CA . ILE A 1 96 ? -9.210 -1.523 5.898 1.00 94.75 96 ILE A CA 1
ATOM 760 C C . ILE A 1 96 ? -9.292 -2.466 7.099 1.00 94.75 96 ILE A C 1
ATOM 762 O O . ILE A 1 96 ? -8.282 -3.031 7.514 1.00 94.75 96 ILE A O 1
ATOM 766 N N . LYS A 1 97 ? -10.504 -2.667 7.629 1.00 92.94 97 LYS A N 1
ATOM 767 C CA . LYS A 1 97 ? -10.753 -3.564 8.762 1.00 92.94 97 LYS A CA 1
ATOM 768 C C . LYS A 1 97 ? -10.387 -5.021 8.457 1.00 92.94 97 LYS A C 1
ATOM 770 O O . LYS A 1 97 ? -9.890 -5.719 9.332 1.00 92.94 97 LYS A O 1
ATOM 775 N N . LEU A 1 98 ? -10.644 -5.477 7.232 1.00 91.12 98 LEU A N 1
ATOM 776 C CA . LEU A 1 98 ? -10.420 -6.866 6.813 1.00 91.12 98 LEU A CA 1
ATOM 777 C C . LEU A 1 98 ? -9.073 -7.092 6.114 1.00 91.12 98 LEU A C 1
ATOM 779 O O . LEU A 1 98 ? -8.777 -8.221 5.710 1.00 91.12 98 LEU A O 1
ATOM 783 N N . ALA A 1 99 ? -8.283 -6.035 5.924 1.00 93.44 99 ALA A N 1
ATOM 784 C CA . ALA A 1 99 ? -7.022 -6.102 5.210 1.00 93.44 99 ALA A CA 1
ATOM 785 C C . ALA A 1 99 ? -5.981 -6.904 5.992 1.00 93.44 99 ALA A C 1
ATOM 787 O O . ALA A 1 99 ? -5.796 -6.708 7.190 1.00 93.44 99 ALA A O 1
ATOM 788 N N . SER A 1 100 ? -5.250 -7.757 5.280 1.00 93.94 100 SER A N 1
ATOM 789 C CA . SER A 1 100 ? -3.995 -8.324 5.773 1.00 93.94 100 SER A CA 1
ATOM 790 C C . SER A 1 100 ? -2.905 -7.256 5.830 1.00 93.94 100 SER A C 1
ATOM 792 O O . SER A 1 100 ? -2.115 -7.248 6.762 1.00 93.94 100 SER A O 1
ATOM 794 N N . PHE A 1 101 ? -2.904 -6.327 4.867 1.00 95.62 101 PHE A N 1
ATOM 795 C CA . PHE A 1 101 ? -1.954 -5.219 4.820 1.00 95.62 101 PHE A CA 1
ATOM 796 C C . PHE A 1 101 ? -2.663 -3.912 4.462 1.00 95.62 101 PHE A C 1
ATOM 798 O O . PHE A 1 101 ? -3.341 -3.823 3.435 1.00 95.62 101 PHE A O 1
ATOM 805 N N . ASN A 1 102 ? -2.469 -2.875 5.279 1.00 96.75 102 ASN A N 1
ATOM 806 C CA . ASN A 1 102 ? -2.918 -1.516 4.976 1.00 96.75 102 ASN A CA 1
ATOM 807 C C . ASN A 1 102 ? -1.723 -0.641 4.596 1.00 96.75 102 ASN A C 1
ATOM 809 O O . ASN A 1 102 ? -1.033 -0.096 5.460 1.00 96.75 102 ASN A O 1
ATOM 813 N N . ILE A 1 103 ? -1.471 -0.497 3.296 1.00 97.56 103 ILE A N 1
ATOM 814 C CA . ILE A 1 103 ? -0.327 0.251 2.776 1.00 97.56 103 ILE A CA 1
ATOM 815 C C . ILE A 1 103 ? -0.675 1.736 2.693 1.00 97.56 103 ILE A C 1
ATOM 817 O O . ILE A 1 103 ? -1.547 2.142 1.929 1.00 97.56 103 ILE A O 1
ATOM 821 N N . VAL A 1 104 ? 0.058 2.570 3.422 1.00 97.06 104 VAL A N 1
ATOM 822 C CA . VAL A 1 104 ? -0.014 4.030 3.365 1.00 97.06 104 VAL A CA 1
ATOM 823 C C . VAL A 1 104 ? 1.131 4.560 2.514 1.00 97.06 104 VAL A C 1
ATOM 825 O O . VAL A 1 104 ? 2.305 4.465 2.883 1.00 97.06 104 VAL A O 1
ATOM 828 N N . LEU A 1 105 ? 0.778 5.141 1.371 1.00 96.38 105 LEU A N 1
ATOM 829 C CA . LEU A 1 105 ? 1.727 5.709 0.430 1.00 96.38 105 LEU A CA 1
ATOM 830 C C . LEU A 1 105 ? 2.143 7.124 0.851 1.00 96.38 105 LEU A C 1
ATOM 832 O O . LEU A 1 105 ? 1.293 7.998 1.034 1.00 96.38 105 LEU A O 1
ATOM 836 N N . THR A 1 106 ? 3.450 7.356 0.940 1.00 95.38 106 THR A N 1
ATOM 837 C CA . THR A 1 106 ? 4.059 8.677 1.175 1.00 95.38 106 THR A CA 1
ATOM 838 C C . THR A 1 106 ? 4.993 9.063 0.033 1.00 95.38 106 THR A C 1
ATOM 840 O O . THR A 1 106 ? 5.310 8.246 -0.829 1.00 95.38 106 THR A O 1
ATOM 843 N N . SER A 1 107 ? 5.412 10.327 -0.012 1.00 93.44 107 SER A N 1
ATOM 844 C CA . SER A 1 107 ? 6.346 10.851 -1.006 1.00 93.44 107 SER A CA 1
ATOM 845 C C . SER A 1 107 ? 7.469 11.620 -0.330 1.00 93.44 107 SER A C 1
ATOM 847 O O . SER A 1 107 ? 7.212 12.481 0.512 1.00 93.44 107 SER A O 1
ATOM 849 N N . SER A 1 108 ? 8.710 11.356 -0.740 1.00 88.31 108 SER A N 1
ATOM 850 C CA . SER A 1 108 ? 9.888 12.084 -0.254 1.00 88.31 108 SER A CA 1
ATOM 851 C C . SER A 1 108 ? 9.903 13.554 -0.668 1.00 88.31 108 SER A C 1
ATOM 853 O O . SER A 1 108 ? 10.576 14.371 -0.047 1.00 88.31 108 SER A O 1
ATOM 855 N N . ASN A 1 109 ? 9.182 13.899 -1.736 1.00 81.31 109 ASN A N 1
ATOM 856 C CA . ASN A 1 109 ? 9.261 15.214 -2.370 1.00 81.31 109 ASN A CA 1
ATOM 857 C C . ASN A 1 109 ? 8.313 16.242 -1.738 1.00 81.31 109 ASN A C 1
ATOM 859 O O . ASN A 1 109 ? 8.299 17.397 -2.156 1.00 81.31 109 ASN A O 1
ATOM 863 N N . ASN A 1 110 ? 7.483 15.831 -0.776 1.00 76.06 110 ASN A N 1
ATOM 864 C CA . ASN A 1 110 ? 6.438 16.679 -0.221 1.00 76.06 110 ASN A CA 1
ATOM 865 C C . ASN A 1 110 ? 6.206 16.356 1.259 1.00 76.06 110 ASN A C 1
ATOM 867 O O . ASN A 1 110 ? 5.599 15.340 1.582 1.00 76.06 110 ASN A O 1
ATOM 871 N N . ILE A 1 111 ? 6.622 17.245 2.166 1.00 78.69 111 ILE A N 1
ATOM 872 C CA . ILE A 1 111 ? 6.375 17.066 3.607 1.00 78.69 111 ILE A CA 1
ATOM 873 C C . ILE A 1 111 ? 4.876 16.987 3.936 1.00 78.69 111 ILE A C 1
ATOM 875 O O . ILE A 1 111 ? 4.487 16.280 4.864 1.00 78.69 111 ILE A O 1
ATOM 879 N N . THR A 1 112 ? 4.027 17.625 3.120 1.00 86.19 112 THR A N 1
ATOM 880 C CA . THR A 1 112 ? 2.564 17.526 3.221 1.00 86.19 112 THR A CA 1
ATOM 881 C C . THR A 1 112 ? 2.108 16.076 3.110 1.00 86.19 112 THR A C 1
ATOM 883 O O . THR A 1 112 ? 1.267 15.652 3.890 1.00 86.19 112 THR A O 1
ATOM 886 N N . SER A 1 113 ? 2.740 15.281 2.240 1.00 88.62 113 SER A N 1
ATOM 887 C CA . SER A 1 113 ? 2.455 13.855 2.067 1.00 88.62 113 SER A CA 1
ATOM 888 C C . SER A 1 113 ? 2.549 13.073 3.378 1.00 88.62 113 SER A C 1
ATOM 890 O O . SER A 1 113 ? 1.691 12.247 3.690 1.00 88.62 113 SER A O 1
ATOM 892 N N . ILE A 1 114 ? 3.582 13.366 4.167 1.00 88.38 114 ILE A N 1
ATOM 893 C CA . ILE A 1 114 ? 3.864 12.703 5.442 1.00 88.38 114 ILE A CA 1
ATOM 894 C C . ILE A 1 114 ? 2.844 13.126 6.495 1.00 88.38 114 ILE A C 1
ATOM 896 O O . ILE A 1 114 ? 2.297 12.277 7.199 1.00 88.38 114 ILE A O 1
ATOM 900 N N . CYS A 1 115 ? 2.551 14.427 6.583 1.00 90.44 115 CYS A N 1
ATOM 901 C CA . CYS A 1 115 ? 1.524 14.940 7.487 1.00 90.44 115 CYS A CA 1
ATOM 902 C C . CYS A 1 115 ? 0.153 14.329 7.169 1.00 90.44 115 CYS A C 1
ATOM 904 O O . CYS A 1 115 ? -0.503 13.792 8.058 1.00 90.44 115 CYS A O 1
ATOM 906 N N . SER A 1 116 ? -0.239 14.315 5.893 1.00 93.38 116 SER A N 1
ATOM 907 C CA . SER A 1 116 ? -1.513 13.742 5.462 1.00 93.38 116 SER A CA 1
ATOM 908 C C . SER A 1 116 ? -1.588 12.231 5.697 1.00 93.38 116 SER A C 1
ATOM 910 O O . SER A 1 116 ? -2.661 11.720 6.009 1.00 93.38 116 SER A O 1
ATOM 912 N N . ALA A 1 117 ? -0.472 11.501 5.566 1.00 93.88 117 ALA A N 1
ATOM 913 C CA . ALA A 1 117 ? -0.401 10.079 5.903 1.00 93.88 117 ALA A CA 1
ATOM 914 C C . ALA A 1 117 ? -0.681 9.830 7.393 1.00 93.88 117 ALA A C 1
ATOM 916 O O . ALA A 1 117 ? -1.485 8.964 7.734 1.00 93.88 117 ALA A O 1
ATOM 917 N N . TYR A 1 118 ? -0.076 10.623 8.279 1.00 94.25 118 TYR A N 1
ATOM 918 C CA . TYR A 1 118 ? -0.375 10.564 9.710 1.00 94.25 118 TYR A CA 1
ATOM 919 C C . TYR A 1 118 ? -1.851 10.875 10.003 1.00 94.25 118 TYR A C 1
ATOM 921 O O . TYR A 1 118 ? -2.487 10.147 10.769 1.00 94.25 118 TYR A O 1
ATOM 929 N N . ASP A 1 119 ? -2.412 11.907 9.367 1.00 94.00 119 ASP A N 1
ATOM 930 C CA . ASP A 1 119 ? -3.805 12.304 9.586 1.00 94.00 119 ASP A CA 1
ATOM 931 C C . ASP A 1 119 ? -4.784 11.181 9.226 1.00 94.00 119 ASP A C 1
ATOM 933 O O . ASP A 1 119 ? -5.689 10.887 10.013 1.00 94.00 119 ASP A O 1
ATOM 937 N N . ILE A 1 120 ? -4.590 10.496 8.090 1.00 95.31 120 ILE A N 1
ATOM 938 C CA . ILE A 1 120 ? -5.468 9.377 7.718 1.00 95.31 120 ILE A CA 1
ATOM 939 C C . ILE A 1 120 ? -5.317 8.181 8.660 1.00 95.31 120 ILE A C 1
ATOM 941 O O . ILE A 1 120 ? -6.333 7.607 9.047 1.00 95.31 120 ILE A O 1
ATOM 945 N N . ILE A 1 121 ? -4.095 7.839 9.089 1.00 94.88 121 ILE A N 1
ATOM 946 C CA . ILE A 1 121 ? -3.856 6.741 10.042 1.00 94.88 121 ILE A CA 1
ATOM 947 C C . ILE A 1 121 ? -4.602 7.034 11.343 1.00 94.88 121 ILE A C 1
ATOM 949 O O . ILE A 1 121 ? -5.381 6.212 11.827 1.00 94.88 121 ILE A O 1
ATOM 953 N N . LYS A 1 122 ? -4.422 8.244 11.883 1.00 93.88 122 LYS A N 1
ATOM 954 C CA . LYS A 1 122 ? -5.077 8.677 13.118 1.00 93.88 122 LYS A CA 1
ATOM 955 C C . LYS A 1 122 ? -6.600 8.645 13.001 1.00 93.88 122 LYS A C 1
ATOM 957 O O . LYS A 1 122 ? -7.270 8.207 13.935 1.00 93.88 122 LYS A O 1
ATOM 962 N N . LEU A 1 123 ? -7.153 9.126 11.887 1.00 94.00 123 LEU A N 1
ATOM 963 C CA . LEU A 1 123 ? -8.598 9.141 11.663 1.00 94.00 123 LEU A CA 1
ATOM 964 C C . LEU A 1 123 ? -9.170 7.725 11.560 1.00 94.00 123 LEU A C 1
ATOM 966 O O . LEU A 1 123 ? -10.151 7.436 12.239 1.00 94.00 123 LEU A O 1
ATOM 970 N N . PHE A 1 124 ? -8.549 6.836 10.780 1.00 94.81 124 PHE A N 1
ATOM 971 C CA . PHE A 1 124 ? -9.020 5.457 10.647 1.00 94.81 124 PHE A CA 1
ATOM 972 C C . PHE A 1 124 ? -8.944 4.691 11.967 1.00 94.81 124 PHE A C 1
ATOM 974 O O . PHE A 1 124 ? -9.927 4.058 12.339 1.00 94.81 124 PHE A O 1
ATOM 981 N N . LEU A 1 125 ? -7.847 4.815 12.722 1.00 92.75 125 LEU A N 1
ATOM 982 C CA . LEU A 1 125 ? -7.738 4.209 14.054 1.00 92.75 125 LEU A CA 1
ATOM 983 C C . LEU A 1 125 ? -8.816 4.729 15.011 1.00 92.75 125 LEU A C 1
ATOM 985 O O . LEU A 1 125 ? -9.449 3.950 15.721 1.00 92.75 125 LEU A O 1
ATOM 989 N N . LYS A 1 126 ? -9.072 6.044 14.999 1.00 92.31 126 LYS A N 1
ATOM 990 C CA . LYS A 1 126 ? -10.113 6.656 15.833 1.00 92.31 126 LYS A CA 1
ATOM 991 C C . LYS A 1 126 ? -11.513 6.145 15.481 1.00 92.31 126 LYS A C 1
ATOM 993 O O . LYS A 1 126 ? -12.307 5.926 16.388 1.00 92.31 126 LYS A O 1
ATOM 998 N N . VAL A 1 127 ? -11.829 6.020 14.192 1.00 93.25 127 VAL A N 1
ATOM 999 C CA . VAL A 1 127 ? -13.165 5.620 13.720 1.00 93.25 127 VAL A CA 1
ATOM 1000 C C . VAL A 1 127 ? -13.398 4.122 13.888 1.00 93.25 127 VAL A C 1
ATOM 1002 O O . VAL A 1 127 ? -14.478 3.728 14.316 1.00 93.25 127 VAL A O 1
ATOM 1005 N N . LEU A 1 128 ? -12.402 3.291 13.572 1.00 90.56 128 LEU A N 1
ATOM 1006 C CA . LEU A 1 128 ? -12.526 1.838 13.684 1.00 90.56 128 LEU A CA 1
ATOM 1007 C C . LEU A 1 128 ? -12.544 1.377 15.144 1.00 90.56 128 LEU A C 1
ATOM 1009 O O . LEU A 1 128 ? -13.166 0.363 15.439 1.00 90.56 128 LEU A O 1
ATOM 1013 N N . GLY A 1 129 ? -11.896 2.112 16.058 1.00 85.12 129 GLY A N 1
ATOM 1014 C CA . GLY A 1 129 ? -11.880 1.782 17.488 1.00 85.12 129 GLY A CA 1
ATOM 1015 C C . GLY A 1 129 ? -11.179 0.456 17.812 1.00 85.12 129 GLY A C 1
ATOM 1016 O O . GLY A 1 129 ? -11.287 -0.045 18.928 1.00 85.12 129 GLY A O 1
ATOM 1017 N N . GLU A 1 130 ? -10.461 -0.105 16.841 1.00 82.06 130 GLU A N 1
ATOM 1018 C CA . GLU A 1 130 ? -9.768 -1.389 16.894 1.00 82.06 130 GLU A CA 1
ATOM 1019 C C . GLU A 1 130 ? -8.284 -1.184 16.556 1.00 82.06 130 GLU A C 1
ATOM 1021 O O . GLU A 1 130 ? -7.902 -0.201 15.911 1.00 82.06 130 GLU A O 1
ATOM 1026 N N . LYS A 1 131 ? -7.427 -2.115 16.994 1.00 84.62 131 LYS A N 1
ATOM 1027 C CA . LYS A 1 131 ? -6.003 -2.091 16.645 1.00 84.62 131 LYS A CA 1
ATOM 1028 C C . LYS A 1 131 ? -5.850 -2.510 15.182 1.00 84.62 131 LYS A C 1
ATOM 1030 O O . LYS A 1 131 ? -5.985 -3.688 14.868 1.00 84.62 131 LYS A O 1
ATOM 1035 N N . ILE A 1 132 ? -5.557 -1.546 14.314 1.00 90.88 132 ILE A N 1
ATOM 1036 C CA . ILE A 1 132 ? -5.270 -1.769 12.895 1.00 90.88 132 ILE A CA 1
ATOM 1037 C C . ILE A 1 132 ? -3.802 -1.460 12.637 1.00 90.88 132 ILE A C 1
ATOM 1039 O O . ILE A 1 132 ? -3.290 -0.427 13.071 1.00 90.88 132 ILE A O 1
ATOM 1043 N N . GLU A 1 133 ? -3.128 -2.355 11.928 1.00 92.81 133 GLU A N 1
ATOM 1044 C CA . GLU A 1 133 ? -1.729 -2.182 11.554 1.00 92.81 133 GLU A CA 1
ATOM 1045 C C . GLU A 1 133 ? -1.639 -1.570 10.157 1.00 92.81 133 GLU A C 1
ATOM 1047 O O . GLU A 1 133 ? -2.435 -1.871 9.261 1.00 92.81 133 GLU A O 1
ATOM 1052 N N . PHE A 1 134 ? -0.687 -0.652 10.007 1.00 95.75 134 PHE A N 1
ATOM 1053 C CA . PHE A 1 134 ? -0.410 0.050 8.764 1.00 95.75 134 PHE A CA 1
ATOM 1054 C C . PHE A 1 134 ? 1.060 -0.137 8.415 1.00 95.75 134 PHE A C 1
ATOM 1056 O O . PHE A 1 134 ? 1.926 -0.164 9.294 1.00 95.75 134 PHE A O 1
ATOM 1063 N N . CYS A 1 135 ? 1.341 -0.175 7.119 1.00 96.75 135 CYS A N 1
ATOM 1064 C CA . CYS A 1 135 ? 2.693 -0.232 6.589 1.00 96.75 135 CYS A CA 1
ATOM 1065 C C . CYS A 1 135 ? 2.920 0.983 5.685 1.00 96.75 135 CYS A C 1
ATOM 1067 O O . CYS A 1 135 ? 2.026 1.408 4.957 1.00 96.75 135 CYS A O 1
ATOM 1069 N N . ASN A 1 136 ? 4.112 1.560 5.702 1.00 97.12 136 ASN A N 1
ATOM 1070 C CA . ASN A 1 136 ? 4.496 2.669 4.854 1.00 97.12 136 ASN A CA 1
ATOM 1071 C C . ASN A 1 136 ? 5.239 2.172 3.618 1.00 97.12 136 ASN A C 1
ATOM 1073 O O . ASN A 1 136 ? 6.238 1.466 3.722 1.00 97.12 136 ASN A O 1
ATOM 1077 N N . LEU A 1 137 ? 4.771 2.614 2.456 1.00 97.25 137 LEU A N 1
ATOM 1078 C CA . LEU A 1 137 ? 5.498 2.524 1.199 1.00 97.25 137 LEU A CA 1
ATOM 1079 C C . LEU A 1 137 ? 5.819 3.944 0.743 1.00 97.25 137 LEU A C 1
ATOM 1081 O O . LEU A 1 137 ? 4.920 4.780 0.640 1.00 97.25 137 LEU A O 1
ATOM 1085 N N . MET A 1 138 ? 7.084 4.232 0.461 1.00 95.94 138 MET A N 1
ATOM 1086 C CA . MET A 1 138 ? 7.501 5.582 0.094 1.00 95.94 138 MET A CA 1
ATOM 1087 C C . MET A 1 138 ? 7.801 5.694 -1.398 1.00 95.94 138 MET A C 1
ATOM 1089 O O . MET A 1 138 ? 8.624 4.965 -1.937 1.00 95.94 138 MET A O 1
ATOM 1093 N N . ARG A 1 139 ? 7.191 6.655 -2.089 1.00 95.31 139 ARG A N 1
ATOM 1094 C CA . ARG A 1 139 ? 7.668 7.084 -3.406 1.00 95.31 139 ARG A CA 1
ATOM 1095 C C . ARG A 1 139 ? 8.822 8.049 -3.224 1.00 95.31 139 ARG A C 1
ATOM 1097 O O . ARG A 1 139 ? 8.643 9.125 -2.660 1.00 95.31 139 ARG A O 1
ATOM 1104 N N . SER A 1 140 ? 10.000 7.668 -3.692 1.00 94.25 140 SER A N 1
ATOM 1105 C CA . SER A 1 140 ? 11.210 8.432 -3.441 1.00 94.25 140 SER A CA 1
ATOM 1106 C C . SER A 1 140 ? 12.256 8.255 -4.529 1.00 94.25 140 SER A C 1
ATOM 1108 O O . SER A 1 140 ? 12.339 7.211 -5.170 1.00 94.25 140 SER A O 1
ATOM 1110 N N . ASN A 1 141 ? 13.061 9.301 -4.705 1.00 92.06 141 ASN A N 1
ATOM 1111 C CA . ASN A 1 141 ? 14.308 9.274 -5.471 1.00 92.06 141 ASN A CA 1
ATOM 1112 C C . ASN A 1 141 ? 15.532 9.524 -4.560 1.00 92.06 141 ASN A C 1
ATOM 1114 O O . ASN A 1 14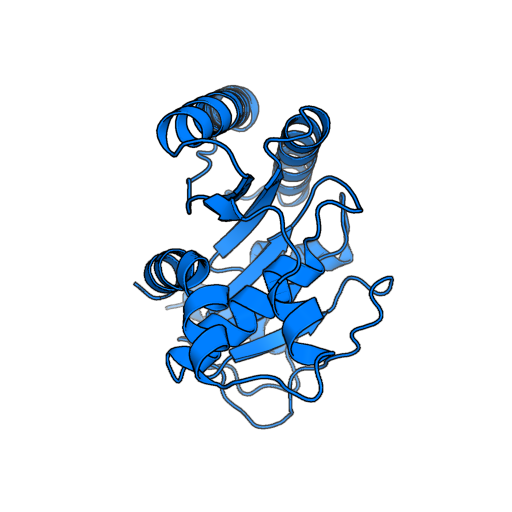1 ? 16.624 9.787 -5.058 1.00 92.06 141 ASN A O 1
ATOM 1118 N N . LEU A 1 142 ? 15.339 9.510 -3.237 1.00 93.62 142 LEU A N 1
ATOM 1119 C CA . LEU A 1 142 ? 16.397 9.648 -2.237 1.00 93.62 142 LEU A CA 1
ATOM 1120 C C . LEU A 1 142 ? 17.135 8.322 -2.021 1.00 93.62 142 LEU A C 1
ATOM 1122 O O . LEU A 1 142 ? 16.685 7.261 -2.464 1.00 93.62 142 LEU A O 1
ATOM 1126 N N . THR A 1 143 ? 18.247 8.376 -1.287 1.00 94.38 143 THR A N 1
ATOM 1127 C CA . THR A 1 143 ? 18.964 7.170 -0.858 1.00 94.38 143 THR A CA 1
ATOM 1128 C C . THR A 1 143 ? 18.152 6.373 0.169 1.00 94.38 143 THR A C 1
ATOM 1130 O O . THR A 1 143 ? 17.269 6.908 0.844 1.00 94.38 143 THR A O 1
ATOM 1133 N N . SER A 1 144 ? 18.468 5.085 0.329 1.00 92.88 144 SER A N 1
ATOM 1134 C CA . SER A 1 144 ? 17.804 4.223 1.317 1.00 92.88 144 SER A CA 1
ATOM 1135 C C . SER A 1 144 ? 17.906 4.771 2.744 1.00 92.88 144 SER A C 1
ATOM 1137 O O . SER A 1 144 ? 16.917 4.746 3.466 1.00 92.88 144 SER A O 1
ATOM 1139 N N . GLU A 1 145 ? 19.065 5.314 3.128 1.00 95.00 145 GLU A N 1
ATOM 1140 C CA . GLU A 1 145 ? 19.291 5.934 4.443 1.00 95.00 145 GLU A CA 1
ATOM 1141 C C . GLU A 1 145 ? 18.367 7.140 4.661 1.00 95.00 145 GLU A C 1
ATOM 1143 O O . GLU A 1 145 ? 17.636 7.198 5.645 1.00 95.00 145 GLU A O 1
ATOM 1148 N N . GLN A 1 146 ? 18.296 8.045 3.681 1.00 94.56 146 GLN A N 1
ATOM 1149 C CA . GLN A 1 146 ? 17.415 9.212 3.746 1.00 94.56 146 GLN A CA 1
ATOM 1150 C C . GLN A 1 146 ? 15.931 8.826 3.813 1.00 94.56 146 GLN A C 1
ATOM 1152 O O . GLN A 1 146 ? 15.142 9.494 4.485 1.00 94.56 146 GLN A O 1
ATOM 1157 N N . ASN A 1 147 ? 15.536 7.752 3.125 1.00 94.69 147 ASN A N 1
ATOM 1158 C CA . ASN A 1 147 ? 14.169 7.243 3.195 1.00 94.69 147 ASN A CA 1
ATOM 1159 C C . ASN A 1 147 ? 13.848 6.661 4.573 1.00 94.69 147 ASN A C 1
ATOM 1161 O O . ASN A 1 147 ? 12.768 6.928 5.099 1.00 94.69 147 ASN A O 1
ATOM 1165 N N . ILE A 1 148 ? 14.784 5.916 5.168 1.00 95.12 148 ILE A N 1
ATOM 1166 C CA . ILE A 1 148 ? 14.645 5.375 6.525 1.00 95.12 148 ILE A CA 1
ATOM 1167 C C . ILE A 1 148 ? 14.518 6.519 7.535 1.00 95.12 148 ILE A C 1
ATOM 1169 O O . ILE A 1 148 ? 13.579 6.512 8.325 1.00 95.12 148 ILE A O 1
ATOM 1173 N N . ASP A 1 149 ? 15.365 7.547 7.454 1.00 94.12 149 ASP A N 1
ATOM 1174 C CA . ASP A 1 149 ? 15.286 8.724 8.331 1.00 94.12 149 ASP A CA 1
ATOM 1175 C C . ASP A 1 149 ? 13.922 9.423 8.256 1.00 94.12 149 ASP A C 1
ATOM 1177 O O . ASP A 1 149 ? 13.382 9.909 9.257 1.00 94.12 149 ASP A O 1
ATOM 1181 N N . LEU A 1 150 ? 13.362 9.518 7.050 1.00 92.62 150 LEU A N 1
ATOM 1182 C CA . LEU A 1 150 ? 12.074 10.158 6.821 1.00 92.62 150 LEU A CA 1
ATOM 1183 C C . LEU A 1 150 ? 10.913 9.307 7.344 1.00 92.62 150 LEU A C 1
ATOM 1185 O O . LEU A 1 150 ? 9.998 9.836 7.982 1.00 92.62 150 LEU A O 1
ATOM 1189 N N . TYR A 1 151 ? 10.972 7.996 7.114 1.00 95.25 151 TYR A N 1
ATOM 1190 C CA . TYR A 1 151 ? 10.030 7.038 7.678 1.00 95.25 151 TYR A CA 1
ATOM 1191 C C . TYR A 1 151 ? 10.079 7.043 9.214 1.00 95.25 151 TYR A C 1
ATOM 1193 O O . TYR A 1 151 ? 9.024 7.112 9.841 1.00 95.25 151 TYR A O 1
ATOM 1201 N N . GLU A 1 152 ? 11.258 7.059 9.841 1.00 95.31 152 GLU A N 1
ATOM 1202 C CA . GLU A 1 152 ? 11.371 7.009 11.305 1.00 95.31 152 GLU A CA 1
ATOM 1203 C C . GLU A 1 152 ? 10.771 8.245 11.982 1.00 95.31 152 GLU A C 1
ATOM 1205 O O . GLU A 1 152 ? 10.144 8.144 13.040 1.00 95.31 152 GLU A O 1
ATOM 1210 N N . LYS A 1 153 ? 10.858 9.419 11.343 1.00 92.81 153 LYS A N 1
ATOM 1211 C CA . LYS A 1 153 ? 10.158 10.631 11.807 1.00 92.81 153 LYS A CA 1
ATOM 1212 C C . LYS A 1 153 ? 8.637 10.448 11.803 1.00 92.81 153 LYS A C 1
ATOM 1214 O O . LYS A 1 153 ? 7.962 10.841 12.763 1.00 92.81 153 LYS A O 1
ATOM 1219 N N . LEU A 1 154 ? 8.093 9.842 10.746 1.00 92.56 154 LEU A N 1
ATOM 1220 C CA . LEU A 1 154 ? 6.667 9.525 10.654 1.00 92.56 154 LEU A CA 1
ATOM 1221 C C . LEU A 1 154 ? 6.273 8.474 11.698 1.00 92.56 154 LEU A C 1
ATOM 1223 O O . LEU A 1 154 ? 5.344 8.702 12.468 1.00 92.56 154 LEU A O 1
ATOM 1227 N N . ASN A 1 155 ? 7.004 7.364 11.766 1.00 95.56 155 ASN A N 1
ATOM 1228 C CA . ASN A 1 155 ? 6.760 6.259 12.688 1.00 95.56 155 ASN A CA 1
ATOM 1229 C C . ASN A 1 155 ? 6.808 6.722 14.153 1.00 95.56 155 ASN A C 1
ATOM 1231 O O . ASN A 1 155 ? 5.893 6.428 14.916 1.00 95.56 155 ASN A O 1
ATOM 1235 N N . THR A 1 156 ? 7.790 7.546 14.530 1.00 94.19 156 THR A N 1
ATOM 1236 C CA . THR A 1 156 ? 7.875 8.149 15.873 1.00 94.19 156 THR A CA 1
ATOM 1237 C C . THR A 1 156 ? 6.628 8.975 16.201 1.00 94.19 156 THR A C 1
ATOM 1239 O O . THR A 1 156 ? 6.087 8.902 17.306 1.00 94.19 156 THR A O 1
ATOM 1242 N N . THR A 1 157 ? 6.133 9.751 15.233 1.00 91.94 157 THR A N 1
ATOM 1243 C CA . THR A 1 157 ? 4.919 10.563 15.396 1.00 91.94 157 THR A CA 1
ATOM 1244 C C . THR A 1 157 ? 3.676 9.680 15.537 1.00 91.94 157 THR A C 1
ATOM 1246 O O . THR A 1 157 ? 2.864 9.898 16.438 1.00 91.94 157 THR A O 1
ATOM 1249 N N . VAL A 1 158 ? 3.542 8.651 14.696 1.00 92.25 158 VAL A N 1
ATOM 1250 C CA . VAL A 1 158 ? 2.442 7.677 14.760 1.00 92.25 158 VAL A CA 1
ATOM 1251 C C . VAL A 1 158 ? 2.444 6.960 16.112 1.00 92.25 158 VAL A C 1
ATOM 1253 O O . VAL A 1 158 ? 1.419 6.972 16.794 1.00 92.25 158 VAL A O 1
ATOM 1256 N N . GLN A 1 159 ? 3.584 6.434 16.561 1.00 91.62 159 GLN A N 1
ATOM 1257 C CA . GLN A 1 159 ? 3.706 5.751 17.853 1.00 91.62 159 GLN A CA 1
ATOM 1258 C C . GLN A 1 159 ? 3.334 6.663 19.021 1.00 91.62 159 GLN A C 1
ATOM 1260 O O . GLN A 1 159 ? 2.552 6.269 19.886 1.00 91.62 159 GLN A O 1
ATOM 1265 N N . LYS A 1 160 ? 3.824 7.909 19.019 1.00 89.81 160 LYS A N 1
ATOM 1266 C CA . LYS A 1 160 ? 3.553 8.873 20.091 1.00 89.81 160 LYS A CA 1
ATOM 1267 C C . LYS A 1 160 ? 2.062 9.173 20.263 1.00 89.81 160 LYS A C 1
ATOM 1269 O O . LYS A 1 160 ? 1.615 9.352 21.392 1.00 89.81 160 LYS A O 1
ATOM 1274 N N . TYR A 1 161 ? 1.303 9.269 19.170 1.00 85.50 161 TYR A N 1
ATOM 1275 C CA . TYR A 1 161 ? -0.077 9.772 19.213 1.00 85.50 161 TYR A CA 1
ATOM 1276 C C . TYR A 1 161 ? -1.162 8.724 18.963 1.00 85.50 161 TYR A C 1
ATOM 1278 O O . TYR A 1 161 ? -2.329 8.996 19.242 1.00 85.50 161 TYR A O 1
ATOM 1286 N N . THR A 1 162 ? -0.808 7.552 18.440 1.00 83.19 162 THR A N 1
ATOM 1287 C CA . THR A 1 162 ? -1.762 6.472 18.141 1.00 83.19 162 THR A CA 1
ATOM 1288 C C . THR A 1 162 ? -1.443 5.169 18.870 1.00 83.19 162 THR A C 1
ATOM 1290 O O . THR A 1 162 ? -2.231 4.230 18.789 1.00 83.19 162 THR A O 1
ATOM 1293 N N . LEU A 1 163 ? -0.295 5.096 19.563 1.00 78.38 163 LEU A N 1
ATOM 1294 C CA . LEU A 1 163 ? 0.220 3.887 20.222 1.00 78.38 163 LEU A CA 1
ATOM 1295 C C . LEU A 1 163 ? 0.368 2.680 19.277 1.00 78.38 163 LEU A C 1
ATOM 1297 O O . LEU A 1 163 ? 0.481 1.542 19.727 1.00 78.38 163 LEU A O 1
ATOM 1301 N N . SER A 1 164 ? 0.375 2.928 17.966 1.00 81.94 164 SER A N 1
ATOM 1302 C CA . SER A 1 164 ? 0.536 1.922 16.920 1.00 81.94 164 SER A CA 1
ATOM 1303 C C . SER A 1 164 ? 1.900 2.082 16.256 1.00 81.94 164 SER A C 1
ATOM 1305 O O . SER A 1 164 ? 2.417 3.195 16.143 1.00 81.94 164 SER A O 1
ATOM 1307 N N . ARG A 1 165 ? 2.496 0.970 15.821 1.00 88.25 165 ARG A N 1
ATOM 1308 C CA . ARG A 1 165 ? 3.723 0.979 15.020 1.00 88.25 165 ARG A CA 1
ATOM 1309 C C . ARG A 1 165 ? 3.345 1.043 13.545 1.00 88.25 165 ARG A C 1
ATOM 1311 O O . ARG A 1 165 ? 2.418 0.361 13.123 1.00 88.25 165 ARG A O 1
ATOM 1318 N N . LEU A 1 166 ? 4.063 1.863 12.788 1.00 94.00 166 LEU A N 1
ATOM 1319 C CA . LEU A 1 166 ? 3.999 1.875 11.334 1.00 94.00 166 LEU A CA 1
ATOM 1320 C C . LEU A 1 166 ? 5.166 1.030 10.833 1.00 94.00 166 LEU A C 1
ATOM 1322 O O . LEU A 1 166 ? 6.298 1.327 11.190 1.00 94.00 166 LEU A O 1
ATOM 1326 N N . GLU A 1 167 ? 4.921 -0.021 10.061 1.00 95.44 167 GLU A N 1
ATOM 1327 C CA . GLU A 1 167 ? 6.010 -0.813 9.468 1.00 95.44 167 GLU A CA 1
ATOM 1328 C C . GLU A 1 167 ? 6.543 -0.144 8.201 1.00 95.44 167 GLU A C 1
ATOM 1330 O O . GLU A 1 167 ? 5.800 0.569 7.536 1.00 95.44 167 GLU A O 1
ATOM 1335 N N . TYR A 1 168 ? 7.807 -0.352 7.832 1.00 96.19 168 TYR A N 1
ATOM 1336 C CA . TYR A 1 168 ? 8.368 0.187 6.587 1.00 96.19 168 TYR A CA 1
ATOM 1337 C C . TYR A 1 168 ? 8.517 -0.915 5.543 1.00 96.19 168 TYR A C 1
ATOM 1339 O O . TYR A 1 168 ? 9.356 -1.792 5.709 1.00 96.19 168 TYR A O 1
ATOM 1347 N N . LEU A 1 169 ? 7.747 -0.845 4.454 1.00 96.56 169 LEU A N 1
ATOM 1348 C CA . LEU A 1 169 ? 7.859 -1.794 3.337 1.00 96.56 169 LEU A CA 1
ATOM 1349 C C . LEU A 1 169 ? 9.033 -1.470 2.412 1.00 96.56 169 LEU A C 1
ATOM 1351 O O . LEU A 1 169 ? 9.499 -2.330 1.668 1.00 96.56 169 LEU A O 1
ATOM 1355 N N . GLY A 1 170 ? 9.496 -0.220 2.421 1.00 96.06 170 GLY A N 1
ATOM 1356 C CA . GLY A 1 170 ? 10.559 0.255 1.547 1.00 96.06 170 GLY A CA 1
ATOM 1357 C C . GLY A 1 170 ? 10.157 1.467 0.717 1.00 96.06 170 GLY A C 1
ATOM 1358 O O . GLY A 1 170 ? 9.165 2.156 0.983 1.00 96.06 170 GLY A O 1
ATOM 1359 N N . SER A 1 171 ? 10.953 1.717 -0.320 1.00 95.81 171 SER A N 1
ATOM 1360 C CA . SER A 1 171 ? 10.766 2.831 -1.241 1.00 95.81 171 SER A CA 1
ATOM 1361 C C . SER A 1 171 ? 10.750 2.383 -2.697 1.00 95.81 171 SER A C 1
ATOM 1363 O O . SER A 1 171 ? 11.523 1.514 -3.091 1.00 95.81 171 SER A O 1
ATOM 1365 N N . ILE A 1 172 ? 9.925 3.040 -3.506 1.00 95.94 172 ILE A N 1
ATOM 1366 C CA . ILE A 1 172 ? 9.811 2.851 -4.954 1.00 95.94 172 ILE A CA 1
ATOM 1367 C C . ILE A 1 172 ? 10.080 4.172 -5.690 1.00 95.94 172 ILE A C 1
ATOM 1369 O O . ILE A 1 172 ? 9.823 5.240 -5.130 1.00 95.94 172 ILE A O 1
ATOM 1373 N N . PRO A 1 173 ? 10.530 4.141 -6.956 1.00 92.56 173 PRO A N 1
ATOM 1374 C CA . PRO A 1 173 ? 10.812 5.357 -7.710 1.00 92.56 173 PRO A CA 1
ATOM 1375 C C . PRO A 1 173 ? 9.606 6.294 -7.838 1.00 92.56 173 PRO A C 1
ATOM 1377 O O . PRO A 1 173 ? 8.463 5.874 -8.068 1.00 92.56 173 PRO A O 1
ATOM 1380 N N . CYS A 1 174 ? 9.863 7.601 -7.783 1.00 89.19 174 CYS A N 1
ATOM 1381 C CA . CYS A 1 174 ? 8.849 8.624 -8.027 1.00 89.19 174 CYS A CA 1
ATOM 1382 C C . CYS A 1 174 ? 8.648 8.865 -9.537 1.00 89.19 174 CYS A C 1
ATOM 1384 O O . CYS A 1 174 ? 8.768 9.986 -10.029 1.00 89.19 174 CYS A O 1
ATOM 1386 N N . ASN A 1 175 ? 8.363 7.803 -10.295 1.00 87.44 175 ASN A N 1
ATOM 1387 C CA . ASN A 1 175 ? 8.091 7.867 -11.731 1.00 87.44 175 ASN A CA 1
ATOM 1388 C C . ASN A 1 175 ? 6.865 7.020 -12.118 1.00 87.44 175 ASN A C 1
ATOM 1390 O O . ASN A 1 175 ? 6.402 6.181 -11.347 1.00 87.44 175 ASN A O 1
ATOM 1394 N N . ASN A 1 176 ? 6.339 7.244 -13.324 1.00 87.00 176 ASN A N 1
ATOM 1395 C CA . ASN A 1 176 ? 5.209 6.491 -13.875 1.00 87.00 176 ASN A CA 1
ATOM 1396 C C . ASN A 1 176 ? 5.669 5.579 -15.026 1.00 87.00 176 ASN A C 1
ATOM 1398 O O . ASN A 1 176 ? 4.987 5.481 -16.046 1.00 87.00 176 ASN A O 1
ATOM 1402 N N . ALA A 1 177 ? 6.837 4.940 -14.876 1.00 90.31 177 ALA A N 1
ATOM 1403 C CA . ALA A 1 177 ? 7.493 4.189 -15.948 1.00 90.31 177 ALA A CA 1
ATOM 1404 C C . ALA A 1 177 ? 6.595 3.100 -16.557 1.00 90.31 177 ALA A C 1
ATOM 1406 O O . ALA A 1 177 ? 6.508 3.011 -17.777 1.00 90.31 177 ALA A O 1
ATOM 1407 N N . LEU A 1 178 ? 5.833 2.359 -15.740 1.00 89.88 178 LEU A N 1
ATOM 1408 C CA . LEU A 1 178 ? 4.883 1.365 -16.252 1.00 89.88 178 LEU A CA 1
ATOM 1409 C C . LEU A 1 178 ? 3.799 1.995 -17.138 1.00 89.88 178 LEU A C 1
ATOM 1411 O O . LEU A 1 178 ? 3.460 1.454 -18.182 1.00 89.88 178 LEU A O 1
ATOM 1415 N N . GLN A 1 179 ? 3.258 3.157 -16.766 1.00 86.31 179 GLN A N 1
ATOM 1416 C CA . GLN A 1 179 ? 2.246 3.817 -17.597 1.00 86.31 179 GLN A CA 1
ATOM 1417 C C . GLN A 1 179 ? 2.823 4.289 -18.933 1.00 86.31 179 GLN A C 1
ATOM 1419 O O . GLN A 1 179 ? 2.125 4.231 -19.942 1.00 86.31 179 GLN A O 1
ATOM 1424 N N . ALA A 1 180 ? 4.070 4.768 -18.939 1.00 88.19 180 ALA A N 1
ATOM 1425 C CA . ALA A 1 180 ? 4.766 5.132 -20.169 1.00 88.19 180 ALA A CA 1
ATOM 1426 C C . ALA A 1 180 ? 5.005 3.893 -21.046 1.00 88.19 180 ALA A C 1
ATOM 1428 O O . ALA A 1 180 ? 4.633 3.901 -22.214 1.00 88.19 180 ALA A O 1
ATOM 1429 N N . TYR A 1 181 ? 5.500 2.806 -20.450 1.00 89.94 181 TYR A N 1
ATOM 1430 C CA . TYR A 1 181 ? 5.711 1.516 -21.105 1.00 89.94 181 TYR A CA 1
ATOM 1431 C C . TYR A 1 181 ? 4.443 0.964 -21.766 1.00 89.94 181 TYR A C 1
ATOM 1433 O O . TYR A 1 181 ? 4.465 0.555 -22.921 1.00 89.94 181 TYR A O 1
ATOM 1441 N N . LEU A 1 182 ? 3.303 1.006 -21.069 1.00 86.88 182 LEU A N 1
ATOM 1442 C CA . LEU A 1 182 ? 2.029 0.514 -21.606 1.00 86.88 182 LEU A CA 1
ATOM 1443 C C . LEU A 1 182 ? 1.510 1.326 -22.796 1.00 86.88 182 LEU A C 1
ATOM 1445 O O . LEU A 1 182 ? 0.756 0.796 -23.613 1.00 86.88 182 LEU A O 1
ATOM 1449 N N . LYS A 1 183 ? 1.888 2.604 -22.886 1.00 87.56 183 LYS A N 1
ATOM 1450 C CA . LYS A 1 183 ? 1.526 3.492 -23.998 1.00 87.56 183 LYS A CA 1
ATOM 1451 C C . LYS A 1 183 ? 2.488 3.382 -25.177 1.00 87.56 183 LYS A C 1
ATOM 1453 O O . LYS A 1 183 ? 2.123 3.803 -26.271 1.00 87.56 183 LYS A O 1
ATOM 1458 N N . ASP A 1 184 ? 3.684 2.845 -24.963 1.00 89.75 184 ASP A N 1
ATOM 1459 C CA . ASP A 1 184 ? 4.669 2.662 -26.018 1.00 89.75 184 ASP A CA 1
ATOM 1460 C C . ASP A 1 184 ? 4.295 1.466 -26.909 1.00 89.75 184 ASP A C 1
ATOM 1462 O O . ASP A 1 184 ? 3.964 0.372 -26.435 1.00 89.75 184 ASP A O 1
ATOM 1466 N N . ILE A 1 185 ? 4.315 1.714 -28.218 1.00 84.81 185 ILE A N 1
ATOM 1467 C CA . ILE A 1 185 ? 4.012 0.744 -29.274 1.00 84.81 185 ILE A CA 1
ATOM 1468 C C . ILE A 1 185 ? 5.259 -0.091 -29.596 1.00 84.81 185 ILE A C 1
ATOM 1470 O O . ILE A 1 185 ? 5.127 -1.251 -29.972 1.00 84.81 185 ILE A O 1
ATOM 1474 N N . ASN A 1 186 ? 6.458 0.461 -29.385 1.00 88.31 186 ASN A N 1
ATOM 1475 C CA . ASN A 1 186 ? 7.743 -0.194 -29.650 1.00 88.31 186 ASN A CA 1
ATOM 1476 C C . ASN A 1 186 ? 8.354 -0.811 -28.382 1.00 88.31 186 ASN A C 1
ATOM 1478 O O . ASN A 1 186 ? 9.568 -0.968 -28.281 1.00 88.31 186 ASN A O 1
ATOM 1482 N N . ARG A 1 187 ? 7.516 -1.128 -27.393 1.00 86.50 187 ARG A N 1
ATOM 1483 C CA . ARG A 1 187 ? 7.956 -1.652 -26.101 1.00 86.50 187 ARG A CA 1
ATOM 1484 C C . ARG A 1 187 ? 8.638 -3.015 -26.234 1.00 86.50 187 ARG A C 1
ATOM 1486 O O . ARG A 1 187 ? 8.111 -3.923 -26.873 1.00 86.50 187 ARG A O 1
ATOM 1493 N N . GLU A 1 188 ? 9.759 -3.181 -25.543 1.00 87.38 188 GLU A N 1
ATOM 1494 C CA . GLU A 1 188 ? 10.433 -4.473 -25.401 1.00 87.38 188 GLU A CA 1
ATOM 1495 C C . GLU A 1 188 ? 10.035 -5.146 -24.080 1.00 87.38 188 GLU A C 1
ATOM 1497 O O . GLU A 1 188 ? 9.941 -4.496 -23.039 1.00 87.38 188 GLU A O 1
ATOM 1502 N N . GLU A 1 189 ? 9.804 -6.459 -24.077 1.00 82.94 189 GLU A N 1
ATOM 1503 C CA . GLU A 1 189 ? 9.461 -7.190 -22.843 1.00 82.94 189 GLU A CA 1
ATOM 1504 C C . GLU A 1 189 ? 10.581 -7.147 -21.791 1.00 82.94 189 GLU A C 1
ATOM 1506 O O . GLU A 1 189 ? 10.300 -7.137 -20.593 1.00 82.94 189 GLU A O 1
ATOM 1511 N N . SER A 1 190 ? 11.840 -7.038 -22.225 1.00 85.69 190 SER A N 1
ATOM 1512 C CA . SER A 1 190 ? 13.026 -6.895 -21.368 1.00 85.69 190 SER A CA 1
ATOM 1513 C C . SER A 1 190 ? 12.913 -5.714 -20.394 1.00 85.69 190 SER A C 1
ATOM 1515 O O . SER A 1 190 ? 13.213 -5.858 -19.210 1.00 85.69 190 SER A O 1
ATOM 1517 N N . MET A 1 191 ? 12.394 -4.572 -20.860 1.00 88.44 191 MET A N 1
ATOM 1518 C CA . MET A 1 191 ? 12.258 -3.345 -20.062 1.00 88.44 191 MET A CA 1
ATOM 1519 C C . MET A 1 191 ? 11.270 -3.493 -18.906 1.00 88.44 191 MET A C 1
ATOM 1521 O O . MET A 1 191 ? 11.346 -2.769 -17.913 1.00 88.44 191 MET A O 1
ATOM 1525 N N . LEU A 1 192 ? 10.309 -4.409 -19.032 1.00 89.31 192 LEU A N 1
ATOM 1526 C CA . LEU A 1 192 ? 9.278 -4.586 -18.023 1.00 89.31 192 LEU A CA 1
ATOM 1527 C C . LEU A 1 192 ? 9.863 -5.109 -16.709 1.00 89.31 192 LEU A C 1
ATOM 1529 O O . LEU A 1 192 ? 9.450 -4.662 -15.638 1.00 89.31 192 LEU A O 1
ATOM 1533 N N . GLY A 1 193 ? 10.851 -6.003 -16.795 1.00 90.31 193 GLY A N 1
ATOM 1534 C CA . GLY A 1 193 ? 11.574 -6.507 -15.631 1.00 90.31 193 GLY A CA 1
ATOM 1535 C C . GLY A 1 193 ? 12.247 -5.377 -14.855 1.00 90.31 193 GLY A C 1
ATOM 1536 O O . GLY A 1 193 ? 12.074 -5.281 -13.642 1.00 90.31 193 GLY A O 1
ATOM 1537 N N . ASP A 1 194 ? 12.920 -4.463 -15.555 1.00 91.81 194 ASP A N 1
ATOM 1538 C CA . ASP A 1 194 ? 13.598 -3.318 -14.938 1.00 91.81 194 ASP A CA 1
ATOM 1539 C C . ASP A 1 194 ? 12.608 -2.349 -14.283 1.00 91.81 194 ASP A C 1
ATOM 1541 O O . ASP A 1 194 ? 12.821 -1.910 -13.150 1.00 91.81 194 ASP A O 1
ATOM 1545 N N . ILE A 1 195 ? 11.488 -2.065 -14.956 1.00 93.38 195 ILE A N 1
ATOM 1546 C CA . ILE A 1 195 ? 10.417 -1.196 -14.444 1.00 93.38 195 ILE A CA 1
ATOM 1547 C C . ILE A 1 195 ? 9.792 -1.765 -13.165 1.00 93.38 195 ILE A C 1
ATOM 1549 O O . ILE A 1 195 ? 9.477 -1.009 -12.241 1.00 93.38 195 ILE A O 1
ATOM 1553 N N . LEU A 1 196 ? 9.584 -3.082 -13.117 1.00 94.62 196 LEU A N 1
ATOM 1554 C CA . LEU A 1 196 ? 8.955 -3.764 -11.986 1.00 94.62 196 LEU A CA 1
ATOM 1555 C C . LEU A 1 196 ? 9.951 -4.160 -10.893 1.00 94.62 196 LEU A C 1
ATOM 1557 O O . LEU A 1 196 ? 9.523 -4.400 -9.765 1.00 94.62 196 LEU A O 1
ATOM 1561 N N . SER A 1 197 ? 11.256 -4.159 -11.181 1.00 94.69 197 SER A N 1
ATOM 1562 C CA . SER A 1 197 ? 12.308 -4.545 -10.234 1.00 94.69 197 SER A CA 1
ATOM 1563 C C . SER A 1 197 ? 12.194 -3.893 -8.848 1.00 94.69 197 SER A C 1
ATOM 1565 O O . SER A 1 197 ? 12.308 -4.623 -7.858 1.00 94.69 197 SER A O 1
ATOM 1567 N N . PRO A 1 198 ? 11.848 -2.593 -8.705 1.00 94.38 198 PRO A N 1
ATOM 1568 C CA . PRO A 1 198 ? 11.730 -1.971 -7.386 1.00 94.38 198 PRO A CA 1
ATOM 1569 C C . PRO A 1 198 ? 10.525 -2.475 -6.581 1.00 94.38 198 PRO A C 1
ATOM 1571 O O . PRO A 1 198 ? 10.462 -2.273 -5.374 1.00 94.38 198 PRO A O 1
ATOM 1574 N N . TYR A 1 199 ? 9.550 -3.105 -7.239 1.00 95.94 199 TYR A N 1
ATOM 1575 C CA . TYR A 1 199 ? 8.331 -3.617 -6.619 1.00 95.94 199 TYR A CA 1
ATOM 1576 C C . TYR A 1 199 ? 8.476 -5.077 -6.176 1.00 95.94 199 TYR A C 1
ATOM 1578 O O . TYR A 1 199 ? 7.703 -5.523 -5.334 1.00 95.94 199 TYR A O 1
ATOM 1586 N N . PHE A 1 200 ? 9.460 -5.830 -6.681 1.00 95.25 200 PHE A N 1
ATOM 1587 C CA . PHE A 1 200 ? 9.627 -7.245 -6.326 1.00 95.25 200 PHE A CA 1
ATOM 1588 C C . PHE A 1 200 ? 9.977 -7.464 -4.850 1.00 95.25 200 PHE A C 1
ATOM 1590 O O . PHE A 1 200 ? 9.494 -8.423 -4.244 1.00 95.25 200 PHE A O 1
ATOM 1597 N N . SER A 1 201 ? 10.771 -6.575 -4.246 1.00 94.38 201 SER A N 1
ATOM 1598 C CA . SER A 1 201 ? 11.062 -6.622 -2.805 1.00 94.38 201 SER A CA 1
ATOM 1599 C C . SER A 1 201 ? 9.822 -6.320 -1.960 1.00 94.38 201 SER A C 1
ATOM 1601 O O . SER A 1 201 ? 9.630 -6.939 -0.917 1.00 94.38 201 SER A O 1
ATOM 1603 N N . ILE A 1 202 ? 8.959 -5.416 -2.434 1.00 96.31 202 ILE A N 1
ATOM 1604 C CA . ILE A 1 202 ? 7.683 -5.094 -1.788 1.00 96.31 202 ILE A CA 1
ATOM 1605 C C . ILE A 1 202 ? 6.747 -6.300 -1.857 1.00 96.31 202 ILE A C 1
ATOM 1607 O O . ILE A 1 202 ? 6.198 -6.704 -0.844 1.00 96.31 202 ILE A O 1
ATOM 1611 N N . VAL A 1 203 ? 6.606 -6.918 -3.035 1.00 95.44 203 VAL A N 1
ATOM 1612 C CA . VAL A 1 203 ? 5.767 -8.115 -3.205 1.00 95.44 203 VAL A CA 1
ATOM 1613 C C . VAL A 1 203 ? 6.282 -9.280 -2.363 1.00 95.44 203 VAL A C 1
ATOM 1615 O O . VAL A 1 203 ? 5.468 -10.000 -1.810 1.00 95.44 203 VAL A O 1
ATOM 1618 N N . SER A 1 204 ? 7.600 -9.456 -2.220 1.00 94.25 204 SER A N 1
ATOM 1619 C CA . SER A 1 204 ? 8.150 -10.514 -1.353 1.00 94.25 204 SER A CA 1
ATOM 1620 C C . SER A 1 204 ? 7.667 -10.359 0.089 1.00 94.25 204 SER A C 1
ATOM 1622 O O . SER A 1 204 ? 7.067 -11.276 0.625 1.00 94.25 204 SER A O 1
ATOM 1624 N N . GLN A 1 205 ? 7.784 -9.154 0.651 1.00 94.25 205 GLN A N 1
ATOM 1625 C CA . GLN A 1 205 ? 7.318 -8.856 2.012 1.00 94.25 205 GLN A CA 1
ATOM 1626 C C . GLN A 1 205 ? 5.799 -8.981 2.209 1.00 94.25 205 GLN A C 1
ATOM 1628 O O . GLN A 1 205 ? 5.347 -9.081 3.339 1.00 94.25 205 GLN A O 1
ATOM 1633 N N . LEU A 1 206 ? 5.005 -8.905 1.137 1.00 92.75 206 LEU A N 1
ATOM 1634 C CA . LEU A 1 206 ? 3.542 -9.026 1.200 1.00 92.75 206 LEU A CA 1
ATOM 1635 C C . LEU A 1 206 ? 3.053 -10.469 1.000 1.00 92.75 206 LEU A C 1
ATOM 1637 O O . LEU A 1 206 ? 1.856 -10.720 1.125 1.00 92.75 206 LEU A O 1
ATOM 1641 N N . VAL A 1 207 ? 3.952 -11.376 0.615 1.00 89.00 207 VAL A N 1
ATOM 1642 C CA . VAL A 1 207 ? 3.665 -12.791 0.336 1.00 89.00 207 VAL A CA 1
ATOM 1643 C C . VAL A 1 207 ? 4.243 -13.700 1.422 1.00 89.00 207 VAL A C 1
ATOM 1645 O O . VAL A 1 207 ? 3.639 -14.733 1.700 1.00 89.00 207 VAL A O 1
ATOM 1648 N N . ASP A 1 208 ? 5.394 -13.325 1.988 1.00 75.25 208 ASP A N 1
ATOM 1649 C CA . ASP A 1 208 ? 6.083 -14.038 3.074 1.00 75.25 208 ASP A CA 1
ATOM 1650 C C . ASP A 1 208 ? 5.389 -13.832 4.437 1.00 75.25 208 ASP A C 1
ATOM 1652 O O . ASP A 1 208 ? 5.329 -14.815 5.215 1.00 75.25 208 ASP A O 1
#

Organism: NCBI:txid137584

Nearest PDB structures (foldseek):
  4rz3-assembly1_B  TM=7.610E-01  e=1.203E-10  Geobacillus thermodenitrificans NG80-2
  4rz2-assembly2_B  TM=7.479E-01  e=1.418E-08  Geobacillus thermodenitrificans NG80-2
  3tso-assembly1_B  TM=5.089E-01  e=2.655E-03  Homo sapiens
  7u2p-assembly1_B  TM=5.073E-01  e=1.703E-02  Homo sapiens

Foldseek 3Di:
DVVLVVLVVLVCVVVVQEPEDSLEAEEEEEFLDPPLPSVLVLVLLVVLCVVVVFFEAEDEPQPVDPDDGDGDGDDHGSYYYYYHHYRDDPVCLSSQVSHPAYEYEAEPVDPVRLVSSLVRVVVSCVVNVDQGAYEYEYAYPDDQVSVVVSVVVS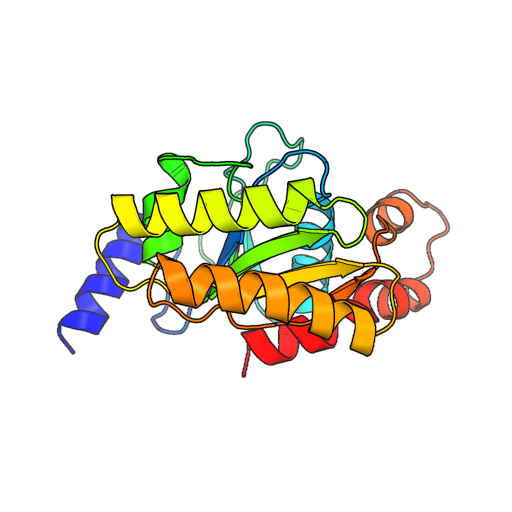QVVNCVRVVYGYHYLGYDHSDSVVVVQVPDPPHDPVVSCVNSVVSNSSVVVVND

Solvent-accessible surface area (backbone atoms only — not comparable to full-atom values): 11710 Å² total; per-residue (Å²): 112,70,67,62,49,52,55,50,52,53,49,41,68,75,38,73,65,42,55,79,53,92,79,43,39,29,35,33,42,39,27,28,51,77,90,79,46,65,70,55,53,48,53,44,46,56,51,34,42,46,72,69,72,45,47,69,38,42,41,58,64,32,82,88,51,94,64,88,49,70,62,69,73,79,45,65,44,48,30,39,41,33,40,39,43,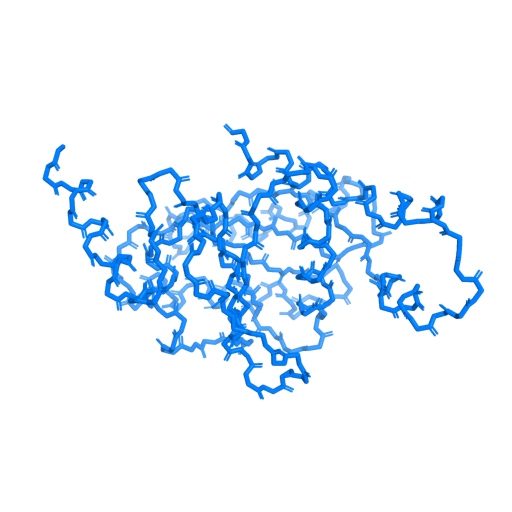58,36,81,54,80,86,40,48,70,55,59,74,65,31,74,39,33,35,38,43,34,40,74,91,36,73,64,32,51,54,31,36,50,52,38,53,53,49,49,42,65,71,67,72,51,97,75,70,39,30,34,37,32,31,31,87,69,56,72,66,59,48,49,57,54,47,49,56,51,31,53,52,40,32,76,76,65,77,40,71,55,44,79,63,49,64,33,67,75,69,60,58,64,65,52,50,74,70,43,89,86,62,58,76,74,57,52,55,65,66,32,50,62,39,48,64,43,50,47,71,76,72,110